Protein AF-0000000071328515 (afdb_homodimer)

Solvent-accessible surface area (backbone atoms only — not comparable to full-atom values): 13099 Å² total; per-residue (Å²): 71,18,30,30,25,28,24,70,54,62,79,87,60,79,75,57,59,88,86,38,45,76,55,92,74,31,27,31,38,76,44,83,62,71,34,55,67,58,57,36,36,51,52,21,39,76,70,69,20,19,23,25,73,62,75,43,71,67,54,45,53,52,52,55,72,74,48,63,65,75,43,40,29,30,35,19,38,33,18,46,80,32,82,90,48,70,42,27,42,49,33,53,76,75,79,39,76,75,73,49,88,82,54,86,45,37,54,34,76,57,96,42,28,32,26,38,33,42,76,41,117,70,19,31,31,25,28,24,72,54,70,80,83,72,76,75,57,59,88,86,38,44,77,55,90,73,31,26,32,39,79,43,82,63,72,32,55,68,56,57,36,34,52,53,20,38,75,70,68,20,19,22,26,72,60,74,44,71,67,52,44,51,52,53,55,71,74,50,63,64,83,46,41,28,30,35,19,38,33,19,47,80,31,82,92,50,70,40,27,42,48,33,53,76,74,80,38,75,75,73,50,89,84,53,86,45,38,56,33,74,58,96,42,28,33,25,38,32,44,75,46,117

Sequence (242 aa):
SLKLAINKPNLNVGACRFGWSRYGHECFKVFTNPLSWGDAEVTCLNNGGNLASVHSKQQYDFLKSLISSSQSYWIGGYDAVSEGKWFWSDGSQMNYRLWNPGEPNNLESSEHCIQMNFGGKSLKLAINKPNLNVGACRFGWSRYGHECFKVFTNPLSWGDAEVTCLNNGGNLASVHSKQQYDFLKSLISSSQSYWIGGYDAVSEGKWFWSDGSQMNYRLWNPGEPNNLESSEHCIQMNFGGK

pLDDT: mean 82.7, std 14.72, range [41.28, 96.38]

Radius of gyration: 18.08 Å; Cα contacts (8 Å, |Δi|>4): 507; chains: 2; bounding box: 38×48×51 Å

Foldseek 3Di:
DWFKWKAQDDVVDDDDDPQWDDDPRITMHTGDDDDDQVVRQVVNVVVRTGFADDADPVRVVVVVVRDDLQDKYFGQWFCQVPPPDIDGNRGDDDPDDLPPPPDVQCWDCDPGTTMGSPPSD/DKFKWKAQDDVPDDDDDPQWDDDPRITMHTGDDDDDQVVRQVVNVVVRTGFADDADPVRVVVVVVRDDLQDKYFGQWFCQVPPPDIDGNRGDDDPDPLPPPPDVQCWDCDPGTTMGSPPSD

Secondary structure (DSSP, 8-state):
-EEEEEE---TT--S--TT-EEETTEEEEEE-S---HHHHHHHHHHTT-EEPP--SHHHHHHHHHHS-TTS-EEEEEE-SSSTT--EETTS----S-TT-TTS---EEEETTEEEETTT--/-EEEEEE---TT-----TT-EEETTEEEEEE-S---HHHHHHHHHHTT-EEPP--SHHHHHHHHHHS-TTS-EEEEEE-SSSTT--EETTS----S-TT-TTS---EEEETTEEEETTT--

InterPro domains:
  IPR001304 C-type lectin-like [PF00059] (34-116)
  IPR001304 C-type lectin-like [PS50041] (23-121)
  IPR001304 C-type lectin-like [SM00034] (16-121)
  IPR002353 Type-2 ice-structuring protein [PR00356] (15-27)
  IPR002353 Type-2 ice-structuring protein [PR00356] (27-44)
  IPR002353 Type-2 ice-structuring protein [PR00356] (45-62)
  IPR002353 Type-2 ice-structuring protein [PR00356] (74-90)
  IPR002353 Type-2 ice-structuring protein [PR00356] (109-120)
  IPR016186 C-type lectin-like/link domain superfamily [G3DSA:3.10.100.10] (4-121)
  IPR016187 C-type lectin fold [SSF56436] (14-120)
  IPR050111 C-type lectin and snaclec domain-containing protein [PTHR22803] (16-116)

Nearest PDB structures (foldseek):
  2ox8-assembly4_D  TM=8.142E-01  e=5.206E-05  Homo sapiens
  2ox9-assembly2_B  TM=8.181E-01  e=9.042E-05  Mus musculus
  5kti-assembly1_A  TM=8.359E-01  e=1.888E-04  Bos taurus
  2ox9-assembly4_D  TM=8.100E-01  e=1.477E-04  Mus musculus
  4zrw-assembly1_A  TM=8.310E-01  e=2.134E-04  Bos taurus

Organism: Cyprinus carpio (NCBI:txid7962)

Structure (mmCIF, N/CA/C/O backbone):
data_AF-0000000071328515-model_v1
#
loop_
_entity.id
_entity.type
_entity.pdbx_description
1 polymer 'C-type lectin domain-containing protein'
#
loop_
_atom_site.group_PDB
_atom_site.id
_atom_site.type_symbol
_atom_site.label_atom_id
_atom_site.label_alt_id
_atom_site.label_comp_id
_atom_site.label_asym_id
_atom_site.label_entity_id
_atom_site.label_seq_id
_atom_site.pdbx_PDB_ins_code
_atom_site.Cartn_x
_atom_site.Cartn_y
_atom_site.Cartn_z
_atom_site.occupancy
_atom_site.B_iso_or_equiv
_atom_site.auth_seq_id
_atom_site.auth_comp_id
_atom_site.auth_asym_id
_atom_site.auth_atom_id
_atom_site.pdbx_PDB_model_num
ATOM 1 N N . SER A 1 1 ? -11.141 16.109 2.496 1 72.5 1 SER A N 1
ATOM 2 C CA . SER A 1 1 ? -10.031 16.25 3.434 1 72.5 1 SER A CA 1
ATOM 3 C C . SER A 1 1 ? -8.719 16.484 2.697 1 72.5 1 SER A C 1
ATOM 5 O O . SER A 1 1 ? -8.578 16.109 1.532 1 72.5 1 SER A O 1
ATOM 7 N N . LEU A 1 2 ? -7.805 17.141 3.404 1 80.88 2 LEU A N 1
ATOM 8 C CA . LEU A 1 2 ? -6.438 17.344 2.941 1 80.88 2 LEU A CA 1
ATOM 9 C C . LEU A 1 2 ? -5.641 16.047 3.053 1 80.88 2 LEU A C 1
ATOM 11 O O . LEU A 1 2 ? -6.156 15.031 3.535 1 80.88 2 LEU A O 1
ATOM 15 N N . LYS A 1 3 ? -4.41 16.094 2.436 1 86.06 3 LYS A N 1
ATOM 16 C CA . LYS A 1 3 ? -3.654 14.852 2.451 1 86.06 3 LYS A CA 1
ATOM 17 C C . LYS A 1 3 ? -2.209 15.086 2.883 1 86.06 3 LYS A C 1
ATOM 19 O O . LYS A 1 3 ? -1.644 16.156 2.613 1 86.06 3 LYS A O 1
ATOM 24 N N . LEU A 1 4 ? -1.763 14.242 3.645 1 83.81 4 LEU A N 1
ATOM 25 C CA . LEU A 1 4 ? -0.359 14.18 4.035 1 83.81 4 LEU A CA 1
ATOM 26 C C . LEU A 1 4 ? 0.344 13.016 3.35 1 83.81 4 LEU A C 1
ATOM 28 O O . LEU A 1 4 ? -0.082 11.867 3.48 1 83.81 4 LEU A O 1
ATOM 32 N N . ALA A 1 5 ? 1.346 13.305 2.596 1 87.94 5 ALA A N 1
ATOM 33 C CA . ALA A 1 5 ? 2.053 12.297 1.803 1 87.94 5 ALA A CA 1
ATOM 34 C C . ALA A 1 5 ? 3.389 11.938 2.445 1 87.94 5 ALA A C 1
ATOM 36 O O . ALA A 1 5 ? 3.979 12.742 3.166 1 87.94 5 ALA A O 1
ATOM 37 N N . ILE A 1 6 ? 3.762 10.742 2.248 1 84.88 6 ILE A N 1
ATOM 38 C CA . ILE A 1 6 ? 5.086 10.266 2.623 1 84.88 6 ILE A CA 1
ATOM 39 C C . ILE A 1 6 ? 5.82 9.75 1.387 1 84.88 6 ILE A C 1
ATOM 41 O O . ILE A 1 6 ? 5.199 9.188 0.481 1 84.88 6 ILE A O 1
ATOM 45 N N . ASN A 1 7 ? 6.906 10.102 1.2 1 81.38 7 ASN A N 1
ATOM 46 C CA . ASN A 1 7 ? 7.805 9.531 0.201 1 81.38 7 ASN A CA 1
ATOM 47 C C . ASN A 1 7 ? 9.086 9.008 0.835 1 81.38 7 ASN A C 1
ATOM 49 O O . ASN A 1 7 ? 9.664 9.664 1.71 1 81.38 7 ASN A O 1
ATOM 53 N N . LYS A 1 8 ? 9.336 7.617 0.596 1 64.31 8 LYS A N 1
ATOM 54 C CA . LYS A 1 8 ? 10.609 7.078 1.071 1 64.31 8 LYS A CA 1
ATOM 55 C C . LYS A 1 8 ? 11.688 7.199 0.001 1 64.31 8 LYS A C 1
ATOM 57 O O . LYS A 1 8 ? 11.742 6.391 -0.928 1 64.31 8 LYS A O 1
ATOM 62 N N . PRO A 1 9 ? 12.266 8.328 0.119 1 58.44 9 PRO A N 1
ATOM 63 C CA . PRO A 1 9 ? 13.328 8.43 -0.886 1 58.44 9 PRO A CA 1
ATOM 64 C C . PRO A 1 9 ? 14.305 7.254 -0.833 1 58.44 9 PRO A C 1
ATOM 66 O O . PRO A 1 9 ? 14.484 6.641 0.224 1 58.44 9 PRO A O 1
ATOM 69 N N . ASN A 1 10 ? 14.695 6.578 -1.947 1 53.53 10 ASN A N 1
ATOM 70 C CA . ASN A 1 10 ? 15.75 5.574 -1.973 1 53.53 10 ASN A CA 1
ATOM 71 C C . ASN A 1 10 ? 16.922 5.98 -1.086 1 53.53 10 ASN A C 1
ATOM 73 O O . ASN A 1 10 ? 17.312 7.148 -1.062 1 53.53 10 ASN A O 1
ATOM 77 N N . LEU A 1 11 ? 17.047 5.156 0.112 1 51.5 11 LEU A N 1
ATOM 78 C CA . LEU A 1 11 ? 18.109 5.355 1.088 1 51.5 11 LEU A CA 1
ATOM 79 C C . LEU A 1 11 ? 19.328 6.031 0.442 1 51.5 11 LEU A C 1
ATOM 81 O O . LEU A 1 11 ? 20.156 6.605 1.138 1 51.5 11 LEU A O 1
ATOM 85 N N . ASN A 1 12 ? 19.703 5.355 -0.616 1 48.31 12 ASN A N 1
ATOM 86 C CA . ASN A 1 12 ? 20.969 5.945 -1.007 1 48.31 12 ASN A CA 1
ATOM 87 C C . ASN A 1 12 ? 20.922 7.469 -0.986 1 48.31 12 ASN A C 1
ATOM 89 O O . ASN A 1 12 ? 21.938 8.133 -1.137 1 48.31 12 ASN A O 1
ATOM 93 N N . VAL A 1 13 ? 19.797 8.047 -1.396 1 53.5 13 VAL A N 1
ATOM 94 C CA . VAL A 1 13 ? 20.047 9.414 -1.851 1 53.5 13 VAL A CA 1
ATOM 95 C C . VAL A 1 13 ? 19.656 10.398 -0.756 1 53.5 13 VAL A C 1
ATOM 97 O O . VAL A 1 13 ? 18.891 10.055 0.153 1 53.5 13 VAL A O 1
ATOM 100 N N . GLY A 1 14 ? 19.656 11.781 -1.129 1 61.78 14 GLY A N 1
ATOM 101 C CA . GLY A 1 14 ? 19.797 13.211 -0.92 1 61.78 14 GLY A CA 1
ATOM 102 C C . GLY A 1 14 ? 18.609 13.836 -0.218 1 61.78 14 GLY A C 1
ATOM 103 O O . GLY A 1 14 ? 17.703 13.125 0.243 1 61.78 14 GLY A O 1
ATOM 104 N N . ALA A 1 15 ? 18.625 15 -0.233 1 79.38 15 ALA A N 1
ATOM 105 C CA . ALA A 1 15 ? 17.734 16.062 0.257 1 79.38 15 ALA A CA 1
ATOM 106 C C . ALA A 1 15 ? 16.312 15.852 -0.246 1 79.38 15 ALA A C 1
ATOM 108 O O . ALA A 1 15 ? 16.094 15.281 -1.322 1 79.38 15 ALA A O 1
ATOM 109 N N . CYS A 1 16 ? 15.477 15.859 0.738 1 89.38 16 CYS A N 1
ATOM 110 C CA . CYS A 1 16 ? 14.086 15.875 0.295 1 89.38 16 CYS A CA 1
ATOM 111 C C . CYS A 1 16 ? 13.883 16.859 -0.847 1 89.38 16 CYS A C 1
ATOM 113 O O . CYS A 1 16 ? 14.594 17.859 -0.936 1 89.38 16 CYS A O 1
ATOM 115 N N . ARG A 1 17 ? 12.984 16.406 -1.787 1 87.56 17 ARG A N 1
ATOM 116 C CA . ARG A 1 17 ? 12.562 17.359 -2.812 1 87.56 17 ARG A CA 1
ATOM 117 C C . ARG A 1 17 ? 12.125 18.672 -2.193 1 87.56 17 ARG A C 1
ATOM 119 O O . ARG A 1 17 ? 11.656 18.703 -1.054 1 87.56 17 ARG A O 1
ATOM 126 N N . PHE A 1 18 ? 12.367 19.719 -2.902 1 88.56 18 PHE A N 1
ATOM 127 C CA . PHE A 1 18 ? 11.922 21.016 -2.428 1 88.56 18 PHE A CA 1
ATOM 128 C C . PHE A 1 18 ? 10.469 20.969 -1.968 1 88.56 18 PHE A C 1
ATOM 130 O O . PHE A 1 18 ? 9.625 20.359 -2.629 1 88.56 18 PHE A O 1
ATOM 137 N N . GLY A 1 19 ? 10.227 21.562 -0.862 1 91.19 19 GLY A N 1
ATOM 138 C CA . GLY A 1 19 ? 8.867 21.625 -0.356 1 91.19 19 GLY A CA 1
ATOM 139 C C . GLY A 1 19 ? 8.508 20.453 0.538 1 91.19 19 GLY A C 1
ATOM 140 O O . GLY A 1 19 ? 7.434 20.422 1.145 1 91.19 19 GLY A O 1
ATOM 141 N N . TRP A 1 20 ? 9.391 19.484 0.602 1 93 20 TRP A N 1
ATOM 142 C CA . TRP A 1 20 ? 9.172 18.328 1.468 1 93 20 TRP A CA 1
ATOM 143 C C . TRP A 1 20 ? 9.984 18.453 2.752 1 93 20 TRP A C 1
ATOM 145 O O . TRP A 1 20 ? 11.062 19.062 2.76 1 93 20 TRP A O 1
ATOM 155 N N . SER A 1 21 ? 9.445 17.906 3.811 1 93 21 SER A N 1
ATOM 156 C CA . SER A 1 21 ? 10.109 17.922 5.113 1 93 21 SER A CA 1
ATOM 157 C C . SER A 1 21 ? 10.633 16.531 5.48 1 93 21 SER A C 1
ATOM 159 O O . SER A 1 21 ? 9.945 15.531 5.27 1 93 21 SER A O 1
ATOM 161 N N . ARG A 1 22 ? 11.742 16.531 6.094 1 91.62 22 ARG A N 1
ATOM 162 C CA . ARG A 1 22 ? 12.406 15.266 6.387 1 91.62 22 ARG A CA 1
ATOM 163 C C . ARG A 1 22 ? 12.117 14.812 7.812 1 91.62 22 ARG A C 1
ATOM 165 O O . ARG A 1 22 ? 12.156 15.625 8.742 1 91.62 22 ARG A O 1
ATOM 172 N N . TYR A 1 23 ? 11.82 13.516 7.902 1 90.94 23 TYR A N 1
ATOM 173 C CA . TYR A 1 23 ? 11.828 12.82 9.18 1 90.94 23 TYR A CA 1
ATOM 174 C C . TYR A 1 23 ? 12.516 11.461 9.055 1 90.94 23 TYR A C 1
ATOM 176 O O . TYR A 1 23 ? 11.984 10.539 8.438 1 90.94 23 TYR A O 1
ATOM 184 N N . GLY A 1 24 ? 13.664 11.383 9.672 1 88.56 24 GLY A N 1
ATOM 185 C CA . GLY A 1 24 ? 14.438 10.172 9.453 1 88.56 24 GLY A CA 1
ATOM 186 C C . GLY A 1 24 ? 14.812 9.953 8 1 88.56 24 GLY A C 1
ATOM 187 O O . GLY A 1 24 ? 15.398 10.828 7.367 1 88.56 24 GLY A O 1
ATOM 188 N N . HIS A 1 25 ? 14.359 8.805 7.445 1 86.88 25 HIS A N 1
ATOM 189 C CA . HIS A 1 25 ? 14.68 8.477 6.059 1 86.88 25 HIS A CA 1
ATOM 190 C C . HIS A 1 25 ? 13.477 8.695 5.145 1 86.88 25 HIS A C 1
ATOM 192 O O . HIS A 1 25 ? 13.469 8.234 4.004 1 86.88 25 HIS A O 1
ATOM 198 N N . GLU A 1 26 ? 12.586 9.477 5.719 1 90.75 26 GLU A N 1
ATOM 199 C CA . GLU A 1 26 ? 11.367 9.703 4.949 1 90.75 26 GLU A CA 1
ATOM 200 C C . GLU A 1 26 ? 11.109 11.195 4.746 1 90.75 26 GLU A C 1
ATOM 202 O O . GLU A 1 26 ? 11.531 12.016 5.559 1 90.75 26 GLU A O 1
ATOM 207 N N . CYS A 1 27 ? 10.539 11.531 3.625 1 93.31 27 CYS A N 1
ATOM 208 C CA . CYS A 1 27 ? 10.141 12.906 3.314 1 93.31 27 CYS A CA 1
ATOM 209 C C . CYS A 1 27 ? 8.625 13.039 3.279 1 93.31 27 CYS A C 1
ATOM 211 O O . CYS A 1 27 ? 7.93 12.148 2.783 1 93.31 27 CYS A O 1
ATOM 213 N N . PHE A 1 28 ? 8.156 14.172 3.816 1 94.62 28 PHE A N 1
ATOM 214 C CA . PHE A 1 28 ? 6.719 14.383 3.938 1 94.62 28 PHE A CA 1
ATOM 215 C C . PHE A 1 28 ? 6.301 15.688 3.275 1 94.62 28 PHE A C 1
ATOM 217 O O . PHE A 1 28 ? 7.059 16.656 3.275 1 94.62 28 PHE A O 1
ATOM 224 N N . LYS A 1 29 ? 5.145 15.703 2.73 1 95.19 29 LYS A N 1
ATOM 225 C CA . LYS A 1 29 ? 4.559 16.922 2.164 1 95.19 29 LYS A CA 1
ATOM 226 C C . LYS A 1 29 ? 3.057 16.984 2.432 1 95.19 29 LYS A C 1
ATOM 228 O O . LYS A 1 29 ? 2.361 15.961 2.342 1 95.19 29 LYS A O 1
ATOM 233 N N . VAL A 1 30 ? 2.617 18.172 2.752 1 94.88 30 VAL A N 1
ATOM 234 C CA . VAL A 1 30 ? 1.199 18.422 3.002 1 94.88 30 VAL A CA 1
ATOM 235 C C . VAL A 1 30 ? 0.551 19.016 1.76 1 94.88 30 VAL A C 1
ATOM 237 O O . VAL A 1 30 ? 1.08 19.969 1.177 1 94.88 30 VAL A O 1
ATOM 240 N N . PHE A 1 31 ? -0.53 18.406 1.357 1 94.25 31 PHE A N 1
ATOM 241 C CA . PHE A 1 31 ? -1.353 18.938 0.281 1 94.25 31 PHE A CA 1
ATOM 242 C C . PHE A 1 31 ? -2.703 19.406 0.812 1 94.25 31 PHE A C 1
ATOM 244 O O . PHE A 1 31 ? -3.371 18.672 1.55 1 94.25 31 PHE A O 1
ATOM 251 N N . THR A 1 32 ? -3.129 20.641 0.409 1 90.62 32 THR A N 1
ATOM 252 C CA . THR A 1 32 ? -4.266 21.281 1.077 1 90.62 32 THR A CA 1
ATOM 253 C C . THR A 1 32 ? -5.477 21.328 0.151 1 90.62 32 THR A C 1
ATOM 255 O O . THR A 1 32 ? -6.457 22.016 0.441 1 90.62 32 THR A O 1
ATOM 258 N N . ASN A 1 33 ? -5.445 20.641 -0.901 1 91.38 33 ASN A N 1
ATOM 259 C CA . ASN A 1 33 ? -6.641 20.5 -1.729 1 91.38 33 ASN A CA 1
ATOM 260 C C . ASN A 1 33 ? -7.543 19.375 -1.23 1 91.38 33 ASN A C 1
ATOM 262 O O . ASN A 1 33 ? -7.117 18.234 -1.146 1 91.38 33 ASN A O 1
ATOM 266 N N . PRO A 1 34 ? -8.75 19.812 -0.847 1 91.56 34 PRO A N 1
ATOM 267 C CA . PRO A 1 34 ? -9.656 18.766 -0.345 1 91.56 34 PRO A CA 1
ATOM 268 C C . PRO A 1 34 ? -9.961 17.703 -1.388 1 91.56 34 PRO A C 1
ATOM 270 O O . PRO A 1 34 ? -10.336 18.031 -2.518 1 91.56 34 PRO A O 1
ATOM 273 N N . LEU A 1 35 ? -9.742 16.438 -1.049 1 92.94 35 LEU A N 1
ATOM 274 C CA . LEU A 1 35 ? -9.992 15.289 -1.91 1 92.94 35 LEU A CA 1
ATOM 275 C C . LEU A 1 35 ? -10.531 14.117 -1.104 1 92.94 35 LEU A C 1
ATOM 277 O O . LEU A 1 35 ? -10.445 14.109 0.126 1 92.94 35 LEU A O 1
ATOM 281 N N . SER A 1 36 ? -11.219 13.242 -1.811 1 92 36 SER A N 1
ATOM 282 C CA . SER A 1 36 ? -11.5 11.953 -1.173 1 92 36 SER A CA 1
ATOM 283 C C . SER A 1 36 ? -10.211 11.203 -0.864 1 92 36 SER A C 1
ATOM 285 O O . SER A 1 36 ? -9.14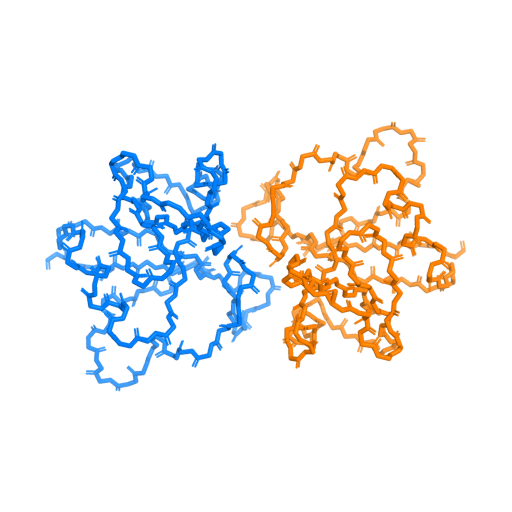1 11.555 -1.373 1 92 36 SER A O 1
ATOM 287 N N . TRP A 1 37 ? -10.234 10.227 -0.061 1 93.5 37 TRP A N 1
ATOM 288 C CA . TRP A 1 37 ? -9.055 9.438 0.274 1 93.5 37 TRP A CA 1
ATOM 289 C C . TRP A 1 37 ? -8.414 8.859 -0.983 1 93.5 37 TRP A C 1
ATOM 291 O O . TRP A 1 37 ? -7.191 8.945 -1.155 1 93.5 37 TRP A O 1
ATOM 301 N N . GLY A 1 38 ? -9.305 8.227 -1.83 1 93.69 38 GLY A N 1
ATOM 302 C CA . GLY A 1 38 ? -8.789 7.645 -3.061 1 93.69 38 GLY A CA 1
ATOM 303 C C . GLY A 1 38 ? -8.086 8.656 -3.943 1 93.69 38 GLY A C 1
ATOM 304 O O . GLY A 1 38 ? -6.988 8.398 -4.441 1 93.69 38 GLY A O 1
ATOM 305 N N . ASP A 1 39 ? -8.688 9.805 -4.125 1 94.19 39 ASP A N 1
ATOM 306 C CA . ASP A 1 39 ? -8.086 10.844 -4.949 1 94.19 39 ASP A CA 1
ATOM 307 C C . ASP A 1 39 ? -6.816 11.391 -4.297 1 94.19 39 ASP A C 1
ATOM 309 O O . ASP A 1 39 ? -5.871 11.773 -4.988 1 94.19 39 ASP A O 1
ATOM 313 N N . ALA A 1 40 ? -6.832 11.477 -2.99 1 94.81 40 ALA A N 1
ATOM 314 C CA . ALA A 1 40 ? -5.645 11.906 -2.26 1 94.81 40 ALA A CA 1
ATOM 315 C C . ALA A 1 40 ? -4.484 10.945 -2.477 1 94.81 40 ALA A C 1
ATOM 317 O O . ALA A 1 40 ? -3.355 11.367 -2.734 1 94.81 40 ALA A O 1
ATOM 318 N N . GL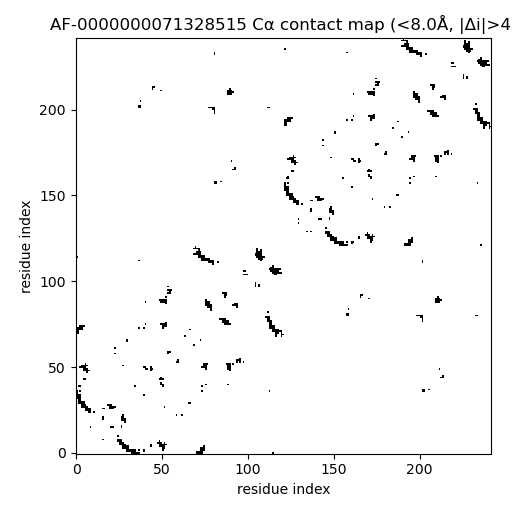U A 1 41 ? -4.766 9.648 -2.385 1 95.44 41 GLU A N 1
ATOM 319 C CA . GLU A 1 41 ? -3.732 8.648 -2.627 1 95.44 41 GLU A CA 1
ATOM 320 C C . GLU A 1 41 ? -3.18 8.758 -4.043 1 95.44 41 GLU A C 1
ATOM 322 O O . GLU A 1 41 ? -1.966 8.68 -4.25 1 95.44 41 GLU A O 1
ATOM 327 N N . VAL A 1 42 ? -4.051 8.945 -4.996 1 94.12 42 VAL A N 1
ATOM 328 C CA . VAL A 1 42 ? -3.611 9.094 -6.379 1 94.12 42 VAL A CA 1
ATOM 329 C C . VAL A 1 42 ? -2.693 10.305 -6.504 1 94.12 42 VAL A C 1
ATOM 331 O O . VAL A 1 42 ? -1.657 10.242 -7.172 1 94.12 42 VAL A O 1
ATOM 334 N N . THR A 1 43 ? -3.053 11.398 -5.879 1 93.25 43 THR A N 1
ATOM 335 C CA . THR A 1 43 ? -2.236 12.609 -5.902 1 93.25 43 THR A CA 1
ATOM 336 C C . THR A 1 43 ? -0.859 12.336 -5.301 1 93.25 43 THR A C 1
ATOM 338 O O . THR A 1 43 ? 0.157 12.773 -5.848 1 93.25 43 THR A O 1
ATOM 341 N N . CYS A 1 44 ? -0.828 11.633 -4.176 1 95.06 44 CYS A N 1
ATOM 342 C CA . CYS A 1 44 ? 0.441 11.32 -3.531 1 95.06 44 CYS A CA 1
ATOM 343 C C . CYS A 1 44 ? 1.3 10.43 -4.422 1 95.06 44 CYS A C 1
ATOM 345 O O . CYS A 1 44 ? 2.504 10.656 -4.559 1 95.06 44 CYS A O 1
ATOM 347 N N . LEU A 1 45 ? 0.706 9.422 -5.039 1 93.75 45 LEU A N 1
ATOM 348 C CA . LEU A 1 45 ? 1.413 8.523 -5.945 1 93.75 45 LEU A CA 1
ATOM 349 C C . LEU A 1 45 ? 2.02 9.305 -7.113 1 93.75 45 LEU A C 1
ATOM 351 O O . LEU A 1 45 ? 3.18 9.086 -7.469 1 93.75 45 LEU A O 1
ATOM 355 N N . ASN A 1 46 ? 1.245 10.195 -7.613 1 92.44 46 ASN A N 1
ATOM 356 C CA . ASN A 1 46 ? 1.698 11 -8.742 1 92.44 46 ASN A CA 1
ATOM 357 C C . ASN A 1 46 ? 2.873 11.891 -8.359 1 92.44 46 ASN A C 1
ATOM 359 O O . ASN A 1 46 ? 3.609 12.367 -9.227 1 92.44 46 ASN A O 1
ATOM 363 N N . ASN A 1 47 ? 3.008 12.109 -7.09 1 91.44 47 ASN A N 1
ATOM 364 C CA . ASN A 1 47 ? 4.117 12.922 -6.605 1 91.44 47 ASN A CA 1
ATOM 365 C C . ASN A 1 47 ? 5.242 12.062 -6.043 1 91.44 47 ASN A C 1
ATOM 367 O O . ASN A 1 47 ? 6.125 12.562 -5.344 1 91.44 47 ASN A O 1
ATOM 371 N N . GLY A 1 48 ? 5.176 10.742 -6.273 1 89.44 48 GLY A N 1
ATOM 372 C CA . GLY A 1 48 ? 6.258 9.836 -5.914 1 89.44 48 GLY A CA 1
ATOM 373 C C . GLY A 1 48 ? 6.148 9.312 -4.496 1 89.44 48 GLY A C 1
ATOM 374 O O . GLY A 1 48 ? 7.109 8.75 -3.963 1 89.44 48 GLY A O 1
ATOM 375 N N . GLY A 1 49 ? 5.016 9.5 -3.922 1 93.31 49 GLY A N 1
ATOM 376 C CA . GLY A 1 49 ? 4.809 9.047 -2.557 1 93.31 49 GLY A CA 1
ATOM 377 C C . GLY A 1 49 ? 3.48 8.344 -2.359 1 93.31 49 GLY A C 1
ATOM 378 O O . GLY A 1 49 ? 2.91 7.797 -3.307 1 93.31 49 GLY A O 1
ATOM 379 N N . ASN A 1 50 ? 3.088 8.227 -1.181 1 96.38 50 ASN A N 1
ATOM 380 C CA . ASN A 1 50 ? 1.812 7.707 -0.701 1 96.38 50 ASN A CA 1
ATOM 381 C C . ASN A 1 50 ? 1.237 8.57 0.416 1 96.38 50 ASN A C 1
ATOM 383 O O . ASN A 1 50 ? 1.918 9.461 0.933 1 96.38 50 ASN A O 1
ATOM 387 N N . LEU A 1 51 ? -0.07 8.359 0.617 1 95.88 51 LEU A N 1
ATOM 388 C CA . LEU A 1 51 ? -0.542 8.891 1.892 1 95.88 51 LEU A CA 1
ATOM 389 C C . LEU A 1 51 ? 0.304 8.367 3.047 1 95.88 51 LEU A C 1
ATOM 391 O O . LEU A 1 51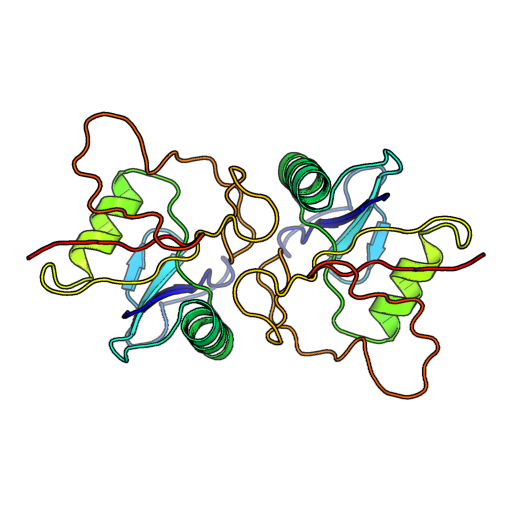 ? 0.692 7.195 3.055 1 95.88 51 LEU A O 1
ATOM 395 N N . ALA A 1 52 ? 0.526 9.211 4.004 1 94.88 52 ALA A N 1
ATOM 396 C CA . ALA A 1 52 ? 1.53 8.953 5.031 1 94.88 52 ALA A CA 1
ATOM 397 C C . ALA A 1 52 ? 1.11 7.797 5.934 1 94.88 52 ALA A C 1
ATOM 399 O O . ALA A 1 52 ? -0.06 7.684 6.305 1 94.88 52 ALA A O 1
ATOM 400 N N . SER A 1 53 ? 2.018 6.914 6.199 1 93.62 53 SER A N 1
ATOM 401 C CA . SER A 1 53 ? 1.894 5.93 7.266 1 93.62 53 SER A CA 1
ATOM 402 C C . SER A 1 53 ? 2.562 6.418 8.547 1 93.62 53 SER A C 1
ATOM 404 O O . SER A 1 53 ? 3.361 7.355 8.523 1 93.62 53 SER A O 1
ATOM 406 N N . VAL A 1 54 ? 2.17 5.867 9.68 1 90.88 54 VAL A N 1
ATOM 407 C CA . VAL A 1 54 ? 2.701 6.273 10.977 1 90.88 54 VAL A CA 1
ATOM 408 C C . VAL A 1 54 ? 3.197 5.047 11.734 1 90.88 54 VAL A C 1
ATOM 410 O O . VAL A 1 54 ? 2.461 4.07 11.906 1 90.88 54 VAL A O 1
ATOM 413 N N . HIS A 1 55 ? 4.457 5.129 12.242 1 90.81 55 HIS A N 1
ATOM 414 C CA . HIS A 1 55 ? 5.047 3.92 12.805 1 90.81 55 HIS A CA 1
ATOM 415 C C . HIS A 1 55 ? 5.566 4.168 14.219 1 90.81 55 HIS A C 1
ATOM 417 O O . HIS A 1 55 ? 6.133 3.268 14.844 1 90.81 55 HIS A O 1
ATOM 423 N N . SER A 1 56 ? 5.375 5.379 14.695 1 89.31 56 SER A N 1
ATOM 424 C CA . SER A 1 56 ? 5.738 5.699 16.078 1 89.31 56 SER A CA 1
ATOM 425 C C . SER A 1 56 ? 5.047 6.973 16.547 1 89.31 56 SER A C 1
ATOM 427 O O . SER A 1 56 ? 4.523 7.738 15.734 1 89.31 56 SER A O 1
ATOM 429 N N . LYS A 1 57 ? 5.043 7.176 17.906 1 88.38 57 LYS A N 1
ATOM 430 C CA . LYS A 1 57 ? 4.508 8.414 18.469 1 88.38 57 LYS A CA 1
ATOM 431 C C . LYS A 1 57 ? 5.309 9.625 17.984 1 88.38 57 LYS A C 1
ATOM 433 O O . LYS A 1 57 ? 4.742 10.688 17.75 1 88.38 57 LYS A O 1
ATOM 438 N N . GLN A 1 58 ? 6.625 9.398 17.875 1 91.69 58 GLN A N 1
ATOM 439 C CA . GLN A 1 58 ? 7.488 10.484 17.438 1 91.69 58 GLN A CA 1
ATOM 440 C C . GLN A 1 58 ? 7.152 10.906 16 1 91.69 58 GLN A C 1
ATOM 442 O O . GLN A 1 58 ? 7.086 12.102 15.703 1 91.69 58 GLN A O 1
ATOM 447 N N . GLN A 1 59 ? 6.98 9.922 15.172 1 90.5 59 GLN A N 1
ATOM 448 C CA . GLN A 1 59 ? 6.586 10.227 13.797 1 90.5 59 GLN A CA 1
ATOM 449 C C . GLN A 1 59 ? 5.223 10.906 13.758 1 90.5 59 GLN A C 1
ATOM 451 O O . GLN A 1 59 ? 5.023 11.852 12.992 1 90.5 59 GLN A O 1
ATOM 456 N N . TYR A 1 60 ? 4.305 10.445 14.57 1 89.56 60 TYR A N 1
ATOM 457 C CA . TYR A 1 60 ? 2.979 11.047 14.641 1 89.56 60 TYR A CA 1
ATOM 458 C C . TYR A 1 60 ? 3.064 12.516 15.047 1 89.56 60 TYR A C 1
ATOM 460 O O . TYR A 1 60 ? 2.408 13.367 14.453 1 89.56 60 TYR A O 1
ATOM 468 N N . ASP A 1 61 ? 3.844 12.781 16.062 1 89.75 61 ASP A N 1
ATOM 469 C CA . ASP A 1 61 ? 4.016 14.148 16.547 1 89.75 61 ASP A CA 1
ATOM 470 C C . ASP A 1 61 ? 4.633 15.039 15.461 1 89.75 61 ASP A C 1
ATOM 472 O O . ASP A 1 61 ? 4.277 16.219 15.336 1 89.75 61 ASP A O 1
ATOM 476 N N . PHE A 1 62 ? 5.551 14.484 14.781 1 92.81 62 PHE A N 1
ATOM 477 C CA . PHE A 1 62 ? 6.152 15.219 13.672 1 92.81 62 PHE A CA 1
ATOM 478 C C . PHE A 1 62 ? 5.098 15.602 12.641 1 92.81 62 PHE A C 1
ATOM 480 O O . PHE A 1 62 ? 5.035 16.75 12.203 1 92.81 62 PHE A O 1
ATOM 487 N N . LEU A 1 63 ? 4.242 14.648 12.258 1 92.44 63 LEU A N 1
ATOM 488 C CA . LEU A 1 63 ? 3.182 14.914 11.289 1 92.44 63 LEU A CA 1
ATOM 489 C C . LEU A 1 63 ? 2.23 15.984 11.805 1 92.44 63 LEU A C 1
ATOM 491 O O . LEU A 1 63 ? 1.806 16.859 11.047 1 92.44 63 LEU A O 1
ATOM 495 N N . LYS A 1 64 ? 1.881 15.922 13.031 1 89.81 64 LYS A N 1
ATOM 496 C CA . LYS A 1 64 ? 1.004 16.922 13.641 1 89.81 64 LYS A CA 1
ATOM 497 C C . LYS A 1 64 ? 1.594 18.328 13.516 1 89.81 64 LYS A C 1
ATOM 499 O O . LYS A 1 64 ? 0.858 19.297 13.359 1 89.81 64 LYS A O 1
ATOM 504 N N . SER A 1 65 ? 2.871 18.359 13.609 1 92.75 65 SER A N 1
ATOM 505 C CA . SER A 1 65 ? 3.531 19.656 13.547 1 92.75 65 SER A CA 1
ATOM 506 C C . SER A 1 65 ? 3.48 20.234 12.133 1 92.75 65 SER A C 1
ATOM 508 O O . SER A 1 65 ? 3.674 21.438 11.938 1 92.75 65 SER A O 1
ATOM 510 N N . LEU A 1 66 ? 3.299 19.391 11.117 1 92.69 66 LEU A N 1
ATOM 511 C CA . LEU A 1 66 ? 3.289 19.828 9.719 1 92.69 66 LEU A CA 1
ATOM 512 C C . LEU A 1 66 ? 1.908 20.328 9.32 1 92.69 66 LEU A C 1
ATOM 514 O O . LEU A 1 66 ? 1.765 21.016 8.305 1 92.69 66 LEU A O 1
ATOM 518 N N . ILE A 1 67 ? 0.876 20 10.125 1 90.5 67 ILE A N 1
ATOM 519 C CA . ILE A 1 67 ? -0.472 20.25 9.625 1 90.5 67 ILE A CA 1
ATOM 520 C C . ILE A 1 67 ? -1.191 21.234 10.547 1 90.5 67 ILE A C 1
ATOM 522 O O . ILE A 1 67 ? -0.815 21.391 11.711 1 90.5 67 ILE A O 1
ATOM 526 N N . SER A 1 68 ? -2.178 21.891 9.914 1 86.5 68 SER A N 1
ATOM 527 C CA . SER A 1 68 ? -3.014 22.797 10.695 1 86.5 68 SER A CA 1
ATOM 528 C C . SER A 1 68 ? -4.012 22.031 11.555 1 86.5 68 SER A C 1
ATOM 530 O O . SER A 1 68 ? -4.613 21.047 11.094 1 86.5 68 SER A O 1
ATOM 532 N N . SER A 1 69 ? -4.215 22.469 12.758 1 82.69 69 SER A N 1
ATOM 533 C CA . SER A 1 69 ? -5.129 21.797 13.68 1 82.69 69 SER A CA 1
ATOM 534 C C . SER A 1 69 ? -6.586 22.078 13.305 1 82.69 69 SER A C 1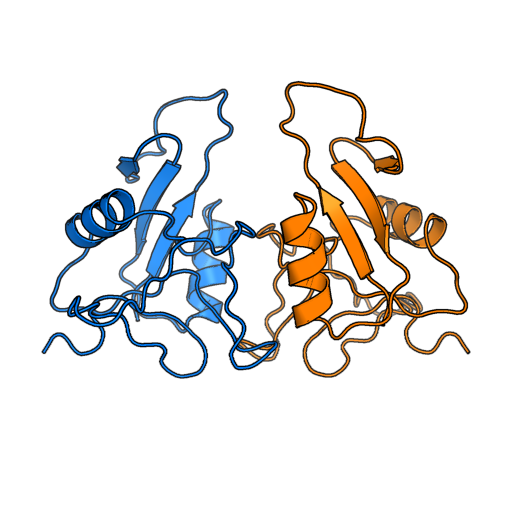
ATOM 536 O O . SER A 1 69 ? -7.492 21.391 13.789 1 82.69 69 SER A O 1
ATOM 538 N N . SER A 1 70 ? -6.801 22.984 12.461 1 83.69 70 SER A N 1
ATOM 539 C CA . SER A 1 70 ? -8.156 23.406 12.133 1 83.69 70 SER A CA 1
ATOM 540 C C . SER A 1 70 ? -8.711 22.609 10.945 1 83.69 70 SER A C 1
ATOM 542 O O . SER A 1 70 ? -9.875 22.781 10.57 1 83.69 70 SER A O 1
ATOM 544 N N . GLN A 1 71 ? -7.855 21.828 10.367 1 86.81 71 GLN A N 1
ATOM 545 C CA . GLN A 1 71 ? -8.266 21.062 9.195 1 86.81 71 GLN A CA 1
ATOM 546 C C . GLN A 1 71 ? -7.973 19.578 9.391 1 86.81 71 GLN A C 1
ATOM 548 O O . GLN A 1 71 ? -7.125 19.203 10.203 1 86.81 71 GLN A O 1
ATOM 553 N N . SER A 1 72 ? -8.742 18.797 8.727 1 88.5 72 SER A N 1
ATOM 554 C CA . SER A 1 72 ? -8.5 17.344 8.75 1 88.5 72 SER A CA 1
ATOM 555 C C . SER A 1 72 ? -7.648 16.906 7.559 1 88.5 72 SER A C 1
ATOM 557 O O . SER A 1 72 ? -7.773 17.469 6.465 1 88.5 72 SER A O 1
ATOM 559 N N . TYR A 1 73 ? -6.797 15.914 7.793 1 91.69 73 TYR A N 1
ATOM 560 C CA . TYR A 1 73 ? -5.863 15.438 6.781 1 91.69 73 TYR A CA 1
ATOM 561 C C . TYR A 1 73 ? -5.918 13.922 6.66 1 91.69 73 TYR A C 1
ATOM 563 O O . TYR A 1 73 ? -5.832 13.211 7.664 1 91.69 73 TYR A O 1
ATOM 571 N N . TRP A 1 74 ? -6.02 13.508 5.402 1 93 74 TRP A N 1
ATOM 572 C CA . TRP A 1 74 ? -5.926 12.07 5.148 1 93 74 TRP A CA 1
ATOM 573 C C . TRP A 1 74 ? -4.516 11.562 5.41 1 93 74 TRP A C 1
ATOM 575 O O . TRP A 1 74 ? -3.535 12.219 5.051 1 93 74 TRP A O 1
ATOM 585 N N . ILE A 1 75 ? -4.461 10.453 6.051 1 93.44 75 ILE A N 1
ATOM 586 C CA . ILE A 1 75 ? -3.256 9.633 6.023 1 93.44 75 ILE A CA 1
ATOM 587 C C . ILE A 1 75 ? -3.572 8.266 5.43 1 93.44 75 ILE A C 1
ATOM 589 O O . ILE A 1 75 ? -4.727 7.977 5.094 1 93.44 75 ILE A O 1
ATOM 593 N N . GLY A 1 76 ? -2.639 7.402 5.305 1 94.88 76 GLY A N 1
ATOM 594 C CA . GLY A 1 76 ? -2.691 6.273 4.387 1 94.88 76 GLY A CA 1
ATOM 595 C C . GLY A 1 76 ? -3.449 5.086 4.941 1 94.88 76 GLY A C 1
ATOM 596 O O . GLY A 1 76 ? -3.514 4.031 4.309 1 94.88 76 GLY A O 1
ATOM 597 N N . GLY A 1 77 ? -4.07 5.156 6.059 1 92.69 77 GLY A N 1
ATOM 598 C CA . GLY A 1 77 ? -4.75 4.027 6.672 1 92.69 77 GLY A CA 1
ATOM 599 C C . GLY A 1 77 ? -6.109 3.744 6.059 1 92.69 77 GLY A C 1
ATOM 600 O O . GLY A 1 77 ? -6.875 4.668 5.781 1 92.69 77 GLY A O 1
ATOM 601 N N . TYR A 1 78 ? -6.348 2.398 5.801 1 91.56 78 TYR A N 1
ATOM 602 C CA . TYR A 1 78 ? -7.652 1.984 5.285 1 91.56 78 TYR A CA 1
ATOM 603 C C . TYR A 1 78 ? -7.996 0.575 5.75 1 91.56 78 TYR A C 1
ATOM 605 O O . TYR A 1 78 ? -7.105 -0.237 6.012 1 91.56 78 TYR A O 1
ATOM 613 N N . ASP A 1 79 ? -9.234 0.279 5.914 1 91.12 79 ASP A N 1
ATOM 614 C CA . ASP A 1 79 ? -9.68 -1.071 6.238 1 91.12 79 ASP A CA 1
ATOM 615 C C . ASP A 1 79 ? -10.891 -1.468 5.395 1 91.12 79 ASP A C 1
ATOM 617 O O . ASP A 1 79 ? -11.695 -2.307 5.805 1 91.12 79 ASP A O 1
ATOM 621 N N . ALA A 1 80 ? -10.969 -0.825 4.184 1 85.94 80 ALA A N 1
ATOM 622 C CA . ALA A 1 80 ? -12.133 -1 3.326 1 85.94 80 ALA A CA 1
ATOM 623 C C . ALA A 1 80 ? -12.164 -2.4 2.719 1 85.94 80 ALA A C 1
ATOM 625 O O . ALA A 1 80 ? -13.234 -2.9 2.348 1 85.94 80 ALA A O 1
ATOM 626 N N . VAL A 1 81 ? -11.008 -3.061 2.523 1 86.25 81 VAL A N 1
ATOM 627 C CA . VAL A 1 81 ? -10.969 -4.383 1.905 1 86.25 81 VAL A CA 1
ATOM 628 C C . VAL A 1 81 ? -11.477 -5.43 2.891 1 86.25 81 VAL A C 1
ATOM 630 O O . VAL A 1 81 ? -12.188 -6.359 2.502 1 86.25 81 VAL A O 1
ATOM 633 N N . SER A 1 82 ? -11.109 -5.285 4.055 1 84.06 82 SER A N 1
ATOM 634 C CA . SER A 1 82 ? -11.531 -6.145 5.16 1 84.06 82 SER A CA 1
ATOM 635 C C . SER A 1 82 ? -11.75 -5.336 6.434 1 84.06 82 SER A C 1
ATOM 637 O O . SER A 1 82 ? -10.781 -4.973 7.113 1 84.06 82 SER A O 1
ATOM 639 N N . GLU A 1 83 ? -13.07 -5.219 6.762 1 83.25 83 GLU A N 1
ATOM 640 C CA . GLU A 1 83 ? -13.398 -4.379 7.91 1 83.25 83 GLU A CA 1
ATOM 641 C C . GLU A 1 83 ? -12.719 -4.891 9.18 1 83.25 83 GLU A C 1
ATOM 643 O O . GLU A 1 83 ? -12.82 -6.078 9.5 1 83.25 83 GLU A O 1
ATOM 648 N N . GLY A 1 84 ? -12.031 -3.982 9.898 1 82.81 84 GLY A N 1
ATOM 649 C CA . GLY A 1 84 ? -11.359 -4.336 11.141 1 82.81 84 GLY A CA 1
ATOM 650 C C . GLY A 1 84 ? -9.891 -4.645 10.953 1 82.81 84 GLY A C 1
ATOM 651 O O . GLY A 1 84 ? -9.133 -4.699 11.93 1 82.81 84 GLY A O 1
ATOM 652 N N . LYS A 1 85 ? -9.516 -4.848 9.742 1 88.69 85 LYS A N 1
ATOM 653 C CA . LYS A 1 85 ? -8.102 -5.043 9.422 1 88.69 85 LYS A CA 1
ATOM 654 C C . LYS A 1 85 ? -7.539 -3.838 8.68 1 88.69 85 LYS A C 1
ATOM 656 O O . LYS A 1 85 ? -7.906 -3.576 7.531 1 88.69 85 LYS A O 1
ATOM 661 N N . TRP A 1 86 ? -6.613 -3.172 9.352 1 90.88 86 TRP A N 1
ATOM 662 C CA . TRP A 1 86 ? -6.121 -1.909 8.812 1 90.88 86 TRP A CA 1
ATOM 663 C C . TRP A 1 86 ? -4.816 -2.115 8.047 1 90.88 86 TRP A C 1
ATOM 665 O O . TRP A 1 86 ? -3.955 -2.889 8.477 1 90.88 86 TRP A O 1
ATOM 675 N N . PHE A 1 87 ? -4.676 -1.394 6.945 1 93.44 87 PHE A N 1
ATOM 676 C CA . PHE A 1 87 ? -3.463 -1.396 6.133 1 93.44 87 PHE A CA 1
ATOM 677 C C . PHE A 1 87 ? -2.99 0.027 5.859 1 93.44 87 PHE A C 1
ATOM 679 O O . PHE A 1 87 ? -3.793 0.962 5.855 1 93.44 87 PHE A O 1
ATOM 686 N N . TRP A 1 88 ? -1.67 0.142 5.676 1 94.62 88 TRP A N 1
ATOM 687 C CA . TRP A 1 88 ? -1.106 1.378 5.145 1 94.62 88 TRP A CA 1
ATOM 688 C C . TRP A 1 88 ? -1.041 1.333 3.621 1 94.62 88 TRP A C 1
ATOM 690 O O . TRP A 1 88 ? -0.645 0.32 3.039 1 94.62 88 TRP A O 1
ATOM 700 N N . SER A 1 89 ? -1.341 2.434 3.023 1 94.94 89 SER A N 1
ATOM 701 C CA . SER A 1 89 ? -1.372 2.469 1.564 1 94.94 89 SER A CA 1
ATOM 702 C C . SER A 1 89 ? 0.035 2.408 0.979 1 94.94 89 SER A C 1
ATOM 704 O O . SER A 1 89 ? 0.208 2.123 -0.208 1 94.94 89 SER A O 1
ATOM 706 N N . ASP A 1 90 ? 1.052 2.693 1.803 1 93.62 90 ASP A N 1
ATOM 707 C CA . ASP A 1 90 ? 2.422 2.66 1.3 1 93.62 90 ASP A CA 1
ATOM 708 C C . ASP A 1 90 ? 3.008 1.253 1.398 1 93.62 90 ASP A C 1
ATOM 710 O O . ASP A 1 90 ? 4.172 1.035 1.056 1 93.62 90 ASP A O 1
ATOM 714 N N . GLY A 1 91 ? 2.195 0.306 1.894 1 94.38 91 GLY A N 1
ATOM 715 C CA . GLY A 1 91 ? 2.607 -1.089 1.897 1 94.38 91 GLY A CA 1
ATOM 716 C C . GLY A 1 91 ? 3.355 -1.486 3.156 1 94.38 91 GLY A C 1
ATOM 717 O O . GLY A 1 91 ? 3.682 -2.66 3.346 1 94.38 91 GLY A O 1
ATOM 718 N N . SER A 1 92 ? 3.641 -0.529 4 1 92.81 92 SER A N 1
ATOM 719 C CA . SER A 1 92 ? 4.355 -0.866 5.23 1 92.81 92 SER A CA 1
ATOM 720 C C . SER A 1 92 ? 3.434 -1.557 6.23 1 92.81 92 SER A C 1
ATOM 722 O O . SER A 1 92 ? 2.209 -1.473 6.117 1 92.81 92 SER A O 1
ATOM 724 N N . GLN A 1 93 ? 4.047 -2.271 7.105 1 89.81 93 GLN A N 1
ATOM 725 C CA . GLN A 1 93 ? 3.289 -2.984 8.133 1 89.81 93 GLN A CA 1
ATOM 726 C C . GLN A 1 93 ? 2.721 -2.018 9.164 1 89.81 93 GLN A C 1
ATOM 728 O O . GLN A 1 93 ? 3.404 -1.081 9.586 1 89.81 93 GLN A O 1
ATOM 733 N N . MET A 1 94 ? 1.454 -2.301 9.508 1 87.5 94 MET A N 1
ATOM 734 C CA . MET A 1 94 ? 0.862 -1.502 10.578 1 87.5 94 MET A CA 1
ATOM 735 C C . MET A 1 94 ? 1.242 -2.059 11.945 1 87.5 94 MET A C 1
ATOM 737 O O . MET A 1 94 ? 0.632 -3.018 12.422 1 87.5 94 MET A O 1
ATOM 741 N N . ASN A 1 95 ? 2.279 -1.574 12.43 1 79.69 95 ASN A N 1
ATOM 742 C CA . ASN A 1 95 ? 2.801 -2.047 13.711 1 79.69 95 ASN A CA 1
ATOM 743 C C . ASN A 1 95 ? 2.58 -1.022 14.82 1 79.69 95 ASN A C 1
ATOM 745 O O . ASN A 1 95 ? 3.127 -1.159 15.914 1 79.69 95 ASN A O 1
ATOM 749 N N . TYR A 1 96 ? 2.115 0.071 14.547 1 73.88 96 TYR A N 1
ATOM 750 C CA . TYR A 1 96 ? 1.815 1.123 15.516 1 73.88 96 TYR A CA 1
ATOM 751 C C . TYR A 1 96 ? 0.32 1.412 15.562 1 73.88 96 TYR A C 1
ATOM 753 O O . TYR A 1 96 ? -0.309 1.631 14.523 1 73.88 96 TYR A O 1
ATOM 761 N N . ARG A 1 97 ? -0.289 1.067 16.766 1 67.19 97 ARG A N 1
ATOM 762 C CA . ARG A 1 97 ? -1.722 1.294 16.922 1 67.19 97 ARG A CA 1
ATOM 763 C C . ARG A 1 97 ? -2.016 2.768 17.188 1 67.19 97 ARG A C 1
ATOM 765 O O . ARG A 1 97 ? -1.572 3.326 18.188 1 67.19 97 ARG A O 1
ATOM 772 N N . LEU A 1 98 ? -2.518 3.367 16.156 1 66.5 98 LEU A N 1
ATOM 773 C CA . LEU A 1 98 ? -2.861 4.781 16.234 1 66.5 98 LEU A CA 1
ATOM 774 C C . LEU A 1 98 ? -4.023 5.008 17.188 1 66.5 98 LEU A C 1
ATOM 776 O O . LEU A 1 98 ? -4.223 6.121 17.688 1 66.5 98 LEU A O 1
ATOM 780 N N . TRP A 1 99 ? -4.867 3.898 17.453 1 62.56 99 TRP A N 1
ATOM 781 C CA . TRP A 1 99 ? -6.086 4.062 18.25 1 62.56 99 TRP A CA 1
ATOM 782 C C . TRP A 1 99 ? -5.812 3.832 19.734 1 62.56 99 TRP A C 1
ATOM 784 O O . TRP A 1 99 ? -6.746 3.648 20.516 1 62.56 99 TRP A O 1
ATOM 794 N N . ASN A 1 100 ? -4.664 3.691 20.156 1 53.69 100 ASN A N 1
ATOM 795 C CA . ASN A 1 100 ? -4.547 3.379 21.578 1 53.69 100 ASN A CA 1
ATOM 796 C C . ASN A 1 100 ? -5.488 4.238 22.422 1 53.69 100 ASN A C 1
ATOM 798 O O . ASN A 1 100 ? -5.586 5.445 22.203 1 53.69 100 ASN A O 1
ATOM 802 N N . PRO A 1 101 ? -6.23 3.471 23.344 1 44.97 101 PRO A N 1
ATOM 803 C CA . PRO A 1 101 ? -7.008 4.102 24.406 1 44.97 101 PRO A CA 1
ATOM 804 C C . PRO A 1 101 ? -6.195 5.125 25.203 1 44.97 101 PRO A C 1
ATOM 806 O O . PRO A 1 101 ? -5.008 4.91 25.469 1 44.97 101 PRO A O 1
ATOM 809 N N . GLY A 1 102 ? -6.773 6.445 25.203 1 45.38 102 GLY A N 1
ATOM 810 C CA . GLY A 1 102 ? -6.223 7.504 26.031 1 45.38 102 GLY A CA 1
ATOM 811 C C . GLY A 1 102 ? -5.684 8.672 25.234 1 45.38 102 GLY A C 1
ATOM 812 O O . GLY A 1 102 ? -5.32 9.703 25.797 1 45.38 102 GLY A O 1
ATOM 813 N N . GLU A 1 103 ? -5.004 8.352 24.203 1 48.47 103 GLU A N 1
ATOM 814 C CA . GLU A 1 103 ? -4.512 9.562 23.547 1 48.47 103 GLU A CA 1
ATOM 815 C C . GLU A 1 103 ? -5.562 10.148 22.609 1 48.47 103 GLU A C 1
ATOM 817 O O . GLU A 1 103 ? -6.27 9.406 21.922 1 48.47 103 GLU A O 1
ATOM 822 N N . PRO A 1 104 ? -6.176 11.336 22.969 1 47.34 104 PRO A N 1
ATOM 823 C CA . PRO A 1 104 ? -7.039 12.078 22.047 1 47.34 104 PRO A CA 1
ATOM 824 C C . PRO A 1 104 ? -6.629 11.906 20.578 1 47.34 104 PRO A C 1
ATOM 826 O O . PRO A 1 104 ? -5.586 12.422 20.172 1 47.34 104 PRO A O 1
ATOM 829 N N . ASN A 1 105 ? -6.359 10.68 20.141 1 53.81 105 ASN A N 1
ATOM 830 C CA . ASN A 1 105 ? -5.777 10.656 18.797 1 53.81 105 ASN A CA 1
ATOM 831 C C . ASN A 1 105 ? -6.773 11.141 17.75 1 53.81 105 ASN A C 1
ATOM 833 O O . ASN A 1 105 ? -7.926 10.703 17.734 1 53.81 105 ASN A O 1
ATOM 837 N N . ASN A 1 106 ? -6.961 12.5 17.781 1 62.88 106 ASN A N 1
ATOM 838 C CA . ASN A 1 106 ? -7.727 13.18 16.75 1 62.88 106 ASN A CA 1
ATOM 839 C C . ASN A 1 106 ? -7.688 12.406 15.43 1 62.88 106 ASN A C 1
ATOM 841 O O . ASN A 1 106 ? -7.43 12.984 14.375 1 62.88 106 ASN A O 1
ATOM 845 N N . LEU A 1 107 ? -7.574 11.078 15.711 1 68.06 107 LEU A N 1
ATOM 846 C CA . LEU A 1 107 ? -7.688 10.219 14.539 1 68.06 107 LEU A CA 1
ATOM 847 C C . LEU A 1 107 ? -9.094 9.641 14.414 1 68.06 107 LEU A C 1
ATOM 849 O O . LEU A 1 107 ? -9.727 9.328 15.43 1 68.06 107 LEU A O 1
ATOM 853 N N . GLU A 1 108 ? -9.789 9.898 13.398 1 65.44 108 GLU A N 1
ATOM 854 C CA . GLU A 1 108 ? -11.086 9.281 13.141 1 65.44 108 GLU A CA 1
ATOM 855 C C . GLU A 1 108 ? -11.008 8.305 11.969 1 65.44 108 GLU A C 1
ATOM 857 O O . GLU A 1 108 ? -10.312 8.562 10.984 1 65.44 108 GLU A O 1
ATOM 862 N N . SER A 1 109 ? -11.328 7 12.242 1 61.62 109 SER A N 1
ATOM 863 C CA . SER A 1 109 ? -11.578 6.082 11.133 1 61.62 109 SER A CA 1
ATOM 864 C C . SER A 1 109 ? -12.922 6.375 10.461 1 61.62 109 SER A C 1
ATOM 866 O O . SER A 1 109 ? -13.977 6.184 11.07 1 61.62 109 SER A O 1
ATOM 868 N N . SER A 1 110 ? -13.055 7.445 9.82 1 61.66 110 SER A N 1
ATOM 869 C CA . SER A 1 110 ? -14.312 7.66 9.102 1 61.66 110 SER A CA 1
ATOM 870 C C . SER A 1 110 ? -14.359 6.832 7.824 1 61.66 110 SER A C 1
ATOM 872 O O . SER A 1 110 ? -13.445 6.887 7.008 1 61.66 110 SER A O 1
ATOM 874 N N . GLU A 1 111 ? -15.406 5.945 7.531 1 69 111 GLU A N 1
ATOM 875 C CA . GLU A 1 111 ? -15.75 5.289 6.273 1 69 111 GLU A CA 1
ATOM 876 C C . GLU A 1 111 ? -14.633 4.359 5.812 1 69 111 GLU A C 1
ATOM 878 O O . GLU A 1 111 ? -14.359 4.246 4.617 1 69 111 GLU A O 1
ATOM 883 N N . HIS A 1 112 ? -13.781 3.812 6.75 1 85.38 112 HIS A N 1
ATOM 884 C CA . HIS A 1 112 ? -12.805 2.791 6.395 1 85.38 112 HIS A CA 1
ATOM 885 C C . HIS A 1 112 ? -11.469 3.416 6.008 1 85.38 112 HIS A C 1
ATOM 887 O O . HIS A 1 112 ? -10.711 2.836 5.23 1 85.38 112 HIS A O 1
ATOM 893 N N . CYS A 1 113 ? -11.32 4.746 6.434 1 90.62 113 CYS A N 1
ATOM 894 C CA . CYS A 1 113 ? -10.078 5.48 6.211 1 90.62 113 CYS A CA 1
ATOM 895 C C . CYS A 1 113 ? -9.672 6.254 7.457 1 90.62 113 CYS A C 1
ATOM 897 O O . CYS A 1 113 ? -10.484 6.445 8.367 1 90.62 113 CYS A O 1
ATOM 899 N N . ILE A 1 114 ? -8.367 6.676 7.469 1 88.12 114 ILE A N 1
ATOM 900 C CA . ILE A 1 114 ? -7.879 7.371 8.648 1 88.12 114 ILE A CA 1
ATOM 901 C C . ILE A 1 114 ? -7.613 8.836 8.312 1 88.12 114 ILE A C 1
ATOM 903 O O . ILE A 1 114 ? -7.059 9.148 7.262 1 88.12 114 ILE A O 1
ATOM 907 N N . GLN A 1 115 ? -8.164 9.672 9.227 1 89.5 115 GLN A N 1
ATOM 908 C CA . GLN A 1 115 ? -7.902 11.102 9.148 1 89.5 115 GLN A CA 1
ATOM 909 C C . GLN A 1 115 ? -7.289 11.625 10.438 1 89.5 115 GLN A C 1
ATOM 911 O O . GLN A 1 115 ? -7.648 11.18 11.531 1 89.5 115 GLN A O 1
ATOM 916 N N . MET A 1 116 ? -6.371 12.562 10.266 1 87.06 116 MET A N 1
ATOM 917 C CA . MET A 1 116 ? -5.855 13.289 11.414 1 87.06 116 MET A CA 1
ATOM 918 C C . MET A 1 116 ? -6.676 14.547 11.68 1 87.06 116 MET A C 1
ATOM 920 O O . MET A 1 116 ? -7.195 15.156 10.742 1 87.06 116 MET A O 1
ATOM 924 N N . ASN A 1 117 ? -6.754 14.938 12.977 1 79.56 117 ASN A N 1
ATOM 925 C CA . ASN A 1 117 ? -7.504 16.094 13.445 1 79.56 117 ASN A CA 1
ATOM 926 C C . ASN A 1 117 ? -8.984 15.984 13.094 1 79.56 117 ASN A C 1
ATOM 928 O O . ASN A 1 117 ? -9.625 16.984 12.742 1 79.56 117 ASN A O 1
ATOM 932 N N . PHE A 1 118 ? -9.344 14.656 13.125 1 64.19 118 PHE A N 1
ATOM 933 C CA . PHE A 1 118 ? -10.766 14.492 12.852 1 64.19 118 PHE A CA 1
ATOM 934 C C . PHE A 1 118 ? -11.609 15.164 13.93 1 64.19 118 PHE A C 1
ATOM 936 O O . PHE A 1 118 ? -11.398 14.938 15.125 1 64.19 118 PHE A O 1
ATOM 943 N N . GLY A 1 119 ? -12.414 16.062 13.531 1 58.5 119 GLY A N 1
ATOM 944 C CA . GLY A 1 119 ? -13.281 16.734 14.477 1 58.5 119 GLY A CA 1
ATOM 945 C C . GLY A 1 119 ? -12.672 18.016 15.031 1 58.5 119 GLY A C 1
ATOM 946 O O . GLY A 1 119 ? -13.227 18.625 15.953 1 58.5 119 GLY A O 1
ATOM 947 N N . GLY A 1 120 ? -11.391 18.219 14.93 1 46.97 120 GLY A N 1
ATOM 948 C CA . GLY A 1 120 ? -10.883 19.438 15.539 1 46.97 120 GLY A CA 1
ATOM 949 C C . GLY A 1 120 ? -11.664 20.672 15.148 1 46.97 120 GLY A C 1
ATOM 950 O O . GLY A 1 120 ? -11.375 21.312 14.133 1 46.97 120 GLY A O 1
ATOM 951 N N . LYS A 1 121 ? -12.945 20.734 15.508 1 42.59 121 LYS A N 1
ATOM 952 C CA . LYS A 1 121 ? -13.508 22.062 15.742 1 42.59 121 LYS A CA 1
ATOM 953 C C . LYS A 1 121 ? -13.039 22.625 17.078 1 42.59 121 LYS A C 1
ATOM 955 O O . LYS A 1 121 ? -12.766 21.875 18.016 1 42.59 121 LYS A O 1
ATOM 960 N N . SER B 1 1 ? -8.773 -17.938 -1.439 1 71.81 1 SER B N 1
ATOM 961 C CA . SER B 1 1 ? -7.797 -17.906 -2.521 1 71.81 1 SER B CA 1
ATOM 962 C C . SER B 1 1 ? -6.375 -17.922 -1.979 1 71.81 1 SER B C 1
ATOM 964 O O . SER B 1 1 ? -6.129 -17.5 -0.847 1 71.81 1 SER B O 1
ATOM 966 N N . LEU B 1 2 ? -5.453 -18.453 -2.82 1 79.81 2 LEU B N 1
ATOM 967 C CA . LEU B 1 2 ? -4.02 -18.438 -2.557 1 79.81 2 LEU B CA 1
ATOM 968 C C . LEU B 1 2 ? -3.457 -17.031 -2.762 1 79.81 2 LEU B C 1
ATOM 970 O O . LEU B 1 2 ? -4.184 -16.109 -3.164 1 79.81 2 LEU B O 1
ATOM 974 N N . LYS B 1 3 ? -2.195 -16.875 -2.277 1 86.19 3 LYS B N 1
ATOM 975 C CA . LYS B 1 3 ? -1.64 -15.523 -2.385 1 86.19 3 LYS B CA 1
ATOM 976 C C . LYS B 1 3 ? -0.237 -15.555 -2.984 1 86.19 3 LYS B C 1
ATOM 978 O O . LYS B 1 3 ? 0.505 -16.516 -2.793 1 86.19 3 LYS B O 1
ATOM 983 N N . LEU B 1 4 ? -0.014 -14.672 -3.789 1 82.88 4 LEU B N 1
ATOM 984 C CA . LEU B 1 4 ? 1.308 -14.406 -4.348 1 82.88 4 LEU B CA 1
ATOM 985 C C . LEU B 1 4 ? 1.908 -13.141 -3.758 1 82.88 4 LEU B C 1
ATOM 987 O O . LEU B 1 4 ? 1.303 -12.062 -3.834 1 82.88 4 LEU B O 1
ATOM 991 N N . ALA B 1 5 ? 3.033 -13.266 -3.127 1 87 5 ALA B N 1
ATOM 992 C CA . ALA B 1 5 ? 3.678 -12.156 -2.43 1 87 5 ALA B CA 1
ATOM 993 C C . ALA B 1 5 ? 4.848 -11.609 -3.236 1 87 5 ALA B C 1
ATOM 995 O O . ALA B 1 5 ? 5.465 -12.336 -4.02 1 87 5 ALA B O 1
ATOM 996 N N . ILE B 1 6 ? 5.047 -10.391 -3.104 1 83.88 6 ILE B N 1
ATOM 997 C CA . ILE B 1 6 ? 6.219 -9.719 -3.652 1 83.88 6 ILE B CA 1
ATOM 998 C C . ILE B 1 6 ? 7.016 -9.062 -2.523 1 83.88 6 ILE B C 1
ATOM 1000 O O . ILE B 1 6 ? 6.438 -8.578 -1.55 1 83.88 6 ILE B O 1
ATOM 1004 N N . ASN B 1 7 ? 8.133 -9.258 -2.473 1 81 7 ASN B N 1
ATO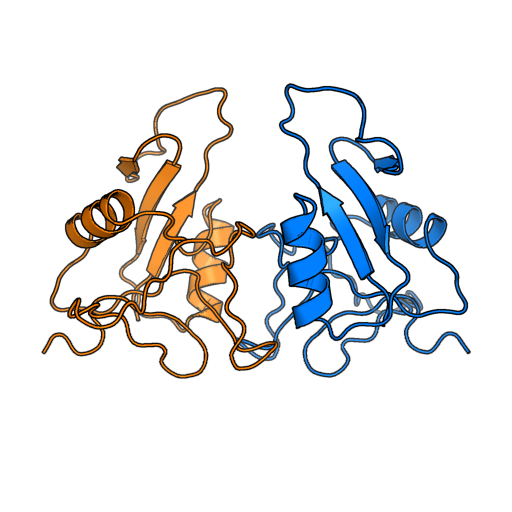M 1005 C CA . ASN B 1 7 ? 9.055 -8.539 -1.605 1 81 7 ASN B CA 1
ATOM 1006 C C . ASN B 1 7 ? 10.148 -7.832 -2.41 1 81 7 ASN B C 1
ATOM 1008 O O . ASN B 1 7 ? 10.703 -8.406 -3.346 1 81 7 ASN B O 1
ATOM 1012 N N . LYS B 1 8 ? 10.172 -6.418 -2.246 1 62.72 8 LYS B N 1
ATOM 1013 C CA . LYS B 1 8 ? 11.273 -5.703 -2.891 1 62.72 8 LYS B CA 1
ATOM 1014 C C . LYS B 1 8 ? 12.492 -5.641 -1.982 1 62.72 8 LYS B C 1
ATOM 1016 O O . LYS B 1 8 ? 12.539 -4.844 -1.042 1 62.72 8 LYS B O 1
ATOM 1021 N N . PRO B 1 9 ? 13.242 -6.648 -2.232 1 56.69 9 PRO B N 1
ATOM 1022 C CA . PRO B 1 9 ? 14.43 -6.57 -1.379 1 56.69 9 PRO B CA 1
ATOM 1023 C C . PRO B 1 9 ? 15.188 -5.25 -1.533 1 56.69 9 PRO B C 1
ATOM 1025 O O . PRO B 1 9 ? 15.133 -4.625 -2.598 1 56.69 9 PRO B O 1
ATOM 1028 N N . ASN B 1 10 ? 15.539 -4.488 -0.469 1 52 10 ASN B N 1
ATOM 1029 C CA . ASN B 1 10 ? 16.422 -3.332 -0.57 1 52 10 ASN B CA 1
ATOM 1030 C C . ASN B 1 10 ? 17.531 -3.559 -1.598 1 52 10 ASN B C 1
ATOM 1032 O O . ASN B 1 10 ? 18.047 -4.664 -1.715 1 52 10 ASN B O 1
ATOM 1036 N N . LEU B 1 11 ? 17.391 -2.744 -2.828 1 50 11 LEU B N 1
ATOM 1037 C CA . LEU B 1 11 ? 18.359 -2.775 -3.92 1 50 11 LEU B CA 1
ATOM 1038 C C . LEU B 1 11 ? 19.719 -3.281 -3.434 1 50 11 LEU B C 1
ATOM 1040 O O . LEU B 1 11 ? 20.578 -3.627 -4.242 1 50 11 LEU B O 1
ATOM 1044 N N . ASN B 1 12 ? 20.156 -2.574 -2.447 1 46.78 12 ASN B N 1
ATOM 1045 C CA . ASN B 1 12 ? 21.562 -2.941 -2.295 1 46.78 12 ASN B CA 1
ATOM 1046 C C . ASN B 1 12 ? 21.781 -4.438 -2.504 1 46.78 12 ASN B C 1
ATOM 1048 O O . ASN B 1 12 ? 22.891 -4.875 -2.764 1 46.78 12 ASN B O 1
ATOM 1052 N N . VAL B 1 13 ? 21.266 -5.387 -1.756 1 52 13 VAL B N 1
ATOM 1053 C CA . VAL B 1 13 ? 22.031 -6.609 -1.55 1 52 13 VAL B CA 1
ATOM 1054 C C . VAL B 1 13 ? 21.469 -7.73 -2.416 1 52 13 VAL B C 1
ATOM 1056 O O . VAL B 1 13 ? 22.188 -8.375 -3.174 1 52 13 VAL B O 1
ATOM 1059 N N . GLY B 1 14 ? 21.125 -8.977 -1.755 1 60.91 14 GLY B N 1
ATOM 1060 C CA . GLY B 1 14 ? 21.391 -10.398 -1.761 1 60.91 14 GLY B CA 1
ATOM 1061 C C . GLY B 1 14 ? 20.281 -11.219 -2.398 1 60.91 14 GLY B C 1
ATOM 1062 O O . GLY B 1 14 ? 19.312 -10.656 -2.92 1 60.91 14 GLY B O 1
ATOM 1063 N N . ALA B 1 15 ? 20.562 -12.32 -2.508 1 79.38 15 ALA B N 1
ATOM 1064 C CA . ALA B 1 15 ? 19.797 -13.5 -2.906 1 79.38 15 ALA B CA 1
ATOM 1065 C C . ALA B 1 15 ? 18.422 -13.516 -2.238 1 79.38 15 ALA B C 1
ATOM 1067 O O . ALA B 1 15 ? 18.266 -12.992 -1.136 1 79.38 15 ALA B O 1
ATOM 1068 N N . CYS B 1 16 ? 17.5 -13.648 -3.156 1 89.44 16 CYS B N 1
ATOM 1069 C CA . CYS B 1 16 ? 16.188 -13.875 -2.543 1 89.44 16 CYS B CA 1
ATOM 1070 C C . CYS B 1 16 ? 16.297 -14.875 -1.395 1 89.44 16 CYS B C 1
ATOM 1072 O O . CYS B 1 16 ? 17.156 -15.75 -1.405 1 89.44 16 CYS B O 1
ATOM 1074 N N . ARG B 1 17 ? 15.461 -14.555 -0.365 1 87.38 17 ARG B N 1
ATOM 1075 C CA . ARG B 1 17 ? 15.328 -15.547 0.698 1 87.38 17 ARG B CA 1
ATOM 1076 C C . ARG B 1 17 ? 15.023 -16.922 0.125 1 87.38 17 ARG B C 1
ATOM 1078 O O . ARG B 1 17 ? 14.422 -17.047 -0.944 1 87.38 17 ARG B O 1
ATOM 1085 N N . PHE B 1 18 ? 15.508 -17.906 0.789 1 88.44 18 PHE B N 1
ATOM 1086 C CA . PHE B 1 18 ? 15.211 -19.266 0.361 1 88.44 18 PHE B CA 1
ATOM 1087 C C . PHE B 1 18 ? 13.719 -19.438 0.092 1 88.44 18 PHE B C 1
ATOM 1089 O O . PHE B 1 18 ? 12.883 -18.969 0.864 1 88.44 18 PHE B O 1
ATOM 1096 N N . GLY B 1 19 ? 13.43 -20.062 -0.979 1 91.19 19 GLY B N 1
ATOM 1097 C CA . GLY B 1 19 ? 12.039 -20.328 -1.306 1 91.19 19 GLY B CA 1
ATOM 1098 C C . GLY B 1 19 ? 11.398 -19.234 -2.133 1 91.19 19 GLY B C 1
ATOM 1099 O O . GLY B 1 19 ? 10.266 -19.391 -2.596 1 91.19 19 GLY B O 1
ATOM 1100 N N . TRP B 1 20 ? 12.109 -18.156 -2.307 1 92.88 20 TRP B N 1
ATOM 1101 C CA . TRP B 1 20 ? 11.609 -17.047 -3.123 1 92.88 20 TRP B CA 1
ATOM 1102 C C . TRP B 1 20 ? 12.258 -17.062 -4.504 1 92.88 20 TRP B C 1
ATOM 1104 O O . TRP B 1 20 ? 13.398 -17.5 -4.66 1 92.88 20 TRP B O 1
ATOM 1114 N N . SER B 1 21 ? 11.508 -16.609 -5.473 1 93 21 SER B N 1
ATOM 1115 C CA . SER B 1 21 ? 11.977 -16.531 -6.852 1 93 21 SER B CA 1
ATOM 1116 C C . SER B 1 21 ? 12.234 -15.078 -7.27 1 93 21 SER B C 1
ATOM 1118 O O . SER B 1 21 ? 11.453 -14.188 -6.941 1 93 21 SER B O 1
ATOM 1120 N N . ARG B 1 22 ? 13.227 -14.93 -8.047 1 91.69 22 ARG B N 1
ATOM 1121 C CA . ARG B 1 22 ? 13.648 -13.578 -8.406 1 91.69 22 ARG B CA 1
ATOM 1122 C C . ARG B 1 22 ? 13.102 -13.188 -9.781 1 91.69 22 ARG B C 1
ATOM 1124 O O . ARG B 1 22 ? 13.141 -13.992 -10.711 1 91.69 22 ARG B O 1
ATOM 1131 N N . TYR B 1 23 ? 12.594 -11.953 -9.812 1 91 23 TYR B N 1
ATOM 1132 C CA . TYR B 1 23 ? 12.328 -11.273 -11.078 1 91 23 TYR B CA 1
ATOM 1133 C C . TYR B 1 23 ? 12.82 -9.828 -11.031 1 91 23 TYR B C 1
ATOM 1135 O O . TYR B 1 23 ? 12.242 -8.992 -10.336 1 91 23 TYR B O 1
ATOM 1143 N N . GLY B 1 24 ? 13.836 -9.578 -11.773 1 88.62 24 GLY B N 1
ATOM 1144 C CA . GLY B 1 24 ? 14.445 -8.258 -11.648 1 88.62 24 GLY B CA 1
ATOM 1145 C C . GLY B 1 24 ? 14.969 -7.973 -10.258 1 88.62 24 GLY B C 1
ATOM 1146 O O . GLY B 1 24 ? 15.766 -8.75 -9.719 1 88.62 24 GLY B O 1
ATOM 1147 N N . HIS B 1 25 ? 14.43 -6.902 -9.641 1 86.81 25 HIS B N 1
ATOM 1148 C CA . HIS B 1 25 ? 14.883 -6.523 -8.305 1 86.81 25 HIS B CA 1
ATOM 1149 C C . HIS B 1 25 ? 13.859 -6.918 -7.246 1 86.81 25 HIS B C 1
ATOM 1151 O O . HIS B 1 25 ? 13.938 -6.461 -6.102 1 86.81 25 HIS B O 1
ATOM 1157 N N . GLU B 1 26 ? 13.031 -7.809 -7.695 1 90.69 26 GLU B N 1
ATOM 1158 C CA . GLU B 1 26 ? 11.969 -8.211 -6.777 1 90.69 26 GLU B CA 1
ATOM 1159 C C . GLU B 1 26 ? 11.969 -9.719 -6.559 1 90.69 26 GLU B C 1
ATOM 1161 O O . GLU B 1 26 ? 12.391 -10.477 -7.434 1 90.69 26 GLU B O 1
ATOM 1166 N N . CYS B 1 27 ? 11.609 -10.141 -5.379 1 93.25 27 CYS B N 1
ATOM 1167 C CA . CYS B 1 27 ? 11.469 -11.547 -5.031 1 93.25 27 CYS B CA 1
ATOM 1168 C C . CYS B 1 27 ? 10.008 -11.914 -4.797 1 93.25 27 CYS B C 1
ATOM 1170 O O . CYS B 1 27 ? 9.258 -11.141 -4.203 1 93.25 27 CYS B O 1
ATOM 1172 N N . PHE B 1 28 ? 9.664 -13.117 -5.27 1 94.56 28 PHE B N 1
ATOM 1173 C CA . PHE B 1 28 ? 8.273 -13.539 -5.203 1 94.56 28 PHE B CA 1
ATOM 1174 C C . PHE B 1 28 ? 8.148 -14.891 -4.508 1 94.56 28 PHE B C 1
ATOM 1176 O O . PHE B 1 28 ? 9.047 -15.734 -4.617 1 94.56 28 PHE B O 1
ATOM 1183 N N . LYS B 1 29 ? 7.09 -15.07 -3.812 1 95.12 29 LYS B N 1
ATOM 1184 C CA . LYS B 1 29 ? 6.773 -16.359 -3.189 1 95.12 29 LYS B CA 1
ATOM 1185 C C . LYS B 1 29 ? 5.277 -16.641 -3.262 1 95.12 29 LYS B C 1
ATOM 1187 O O . LYS B 1 29 ? 4.453 -15.75 -3.064 1 95.12 29 LYS B O 1
ATOM 1192 N N . VAL B 1 30 ? 4.996 -17.891 -3.531 1 94.69 30 VAL B N 1
ATOM 1193 C CA . VAL B 1 30 ? 3.611 -18.344 -3.6 1 94.69 30 VAL B CA 1
ATOM 1194 C C . VAL B 1 30 ? 3.227 -19.031 -2.289 1 94.69 30 VAL B C 1
ATOM 1196 O O . VAL B 1 30 ? 3.965 -19.891 -1.787 1 94.69 30 VAL B O 1
ATOM 1199 N N . PHE B 1 31 ? 2.125 -18.578 -1.751 1 93.94 31 PHE B N 1
ATOM 1200 C CA . PHE B 1 31 ? 1.542 -19.219 -0.581 1 93.94 31 PHE B CA 1
ATOM 1201 C C . PHE B 1 31 ? 0.221 -19.891 -0.935 1 93.94 31 PHE B C 1
ATOM 1203 O O . PHE B 1 31 ? -0.637 -19.297 -1.58 1 93.94 31 PHE B O 1
ATOM 1210 N N . THR B 1 32 ? 0.051 -21.188 -0.5 1 90.38 32 THR B N 1
ATOM 1211 C CA . THR B 1 32 ? -1.059 -21.984 -1.008 1 90.38 32 THR B CA 1
ATOM 1212 C C . THR B 1 32 ? -2.104 -22.203 0.08 1 90.38 32 THR B C 1
ATOM 1214 O O . THR B 1 32 ? -2.971 -23.078 -0.057 1 90.38 32 THR B O 1
ATOM 1217 N N . ASN B 1 33 ? -2.08 -21.484 1.084 1 91 33 ASN B N 1
ATOM 1218 C CA . ASN B 1 33 ? -3.15 -21.531 2.074 1 91 33 ASN B CA 1
ATOM 1219 C C . ASN B 1 33 ? -4.285 -20.562 1.715 1 91 33 ASN B C 1
ATOM 1221 O O . ASN B 1 33 ? -4.066 -19.359 1.582 1 91 33 ASN B O 1
ATOM 1225 N N . PRO B 1 34 ? -5.438 -21.203 1.493 1 91.06 34 PRO B N 1
ATOM 1226 C CA . PRO B 1 34 ? -6.562 -20.344 1.133 1 91.06 34 PRO B CA 1
ATOM 1227 C C . PRO B 1 34 ? -6.879 -19.312 2.213 1 91.06 34 PRO B C 1
ATOM 1229 O O . PRO B 1 34 ? -7.031 -19.656 3.385 1 91.06 34 PRO B O 1
ATOM 1232 N N . LEU B 1 35 ? -6.902 -18.031 1.853 1 92.69 35 LEU B N 1
ATOM 1233 C CA . LEU B 1 35 ? -7.191 -16.922 2.746 1 92.69 35 LEU B CA 1
ATOM 1234 C C . LEU B 1 35 ? -8.008 -15.844 2.027 1 92.69 35 LEU B C 1
ATOM 1236 O O . LEU B 1 35 ? -8.078 -15.836 0.797 1 92.69 35 LEU B O 1
ATOM 1240 N N . SER B 1 36 ? -8.727 -15.078 2.83 1 91.75 36 SER B N 1
ATOM 1241 C CA . SER B 1 36 ? -9.273 -13.852 2.248 1 91.75 36 SER B CA 1
ATOM 1242 C C . SER B 1 36 ? -8.164 -12.914 1.783 1 91.75 36 SER B C 1
ATOM 1244 O O . SER B 1 36 ? -7 -13.102 2.139 1 91.75 36 SER B O 1
ATOM 1246 N N . TRP B 1 37 ? -8.445 -11.961 0.998 1 93.38 37 TRP B N 1
ATOM 1247 C CA . TRP B 1 37 ? -7.457 -11 0.523 1 93.38 37 TRP B CA 1
ATOM 1248 C C . TRP B 1 37 ? -6.742 -10.328 1.693 1 93.38 37 TRP B C 1
ATOM 1250 O O . TRP B 1 37 ? -5.512 -10.227 1.702 1 93.38 37 TRP B O 1
ATOM 1260 N N . GLY B 1 38 ? -7.605 -9.828 2.672 1 93.62 38 GLY B N 1
ATOM 1261 C CA . GLY B 1 38 ? -7.023 -9.164 3.83 1 93.62 38 GLY B CA 1
ATOM 1262 C C . GLY B 1 38 ? -6.062 -10.055 4.602 1 93.62 38 GLY B C 1
ATOM 1263 O O . GLY B 1 38 ? -4.961 -9.625 4.949 1 93.62 38 GLY B O 1
ATOM 1264 N N . ASP B 1 39 ? -6.461 -11.281 4.844 1 94 39 ASP B N 1
ATOM 1265 C CA . ASP B 1 39 ? -5.602 -12.211 5.57 1 94 39 ASP B CA 1
ATOM 1266 C C . ASP B 1 39 ? -4.363 -12.562 4.75 1 94 39 ASP B C 1
ATOM 1268 O O . ASP B 1 39 ? -3.287 -12.789 5.309 1 94 39 ASP B O 1
ATOM 1272 N N . ALA B 1 40 ? -4.535 -12.656 3.461 1 94.62 40 ALA B N 1
ATOM 1273 C CA . ALA B 1 40 ? -3.402 -12.906 2.574 1 94.62 40 ALA B CA 1
ATOM 1274 C C . ALA B 1 40 ? -2.385 -11.773 2.648 1 94.62 40 ALA B C 1
ATOM 1276 O O . ALA B 1 40 ? -1.18 -12.016 2.754 1 94.62 40 ALA B O 1
ATOM 1277 N N . GLU B 1 41 ? -2.869 -10.539 2.605 1 95.31 41 GLU B N 1
ATOM 1278 C CA . GLU B 1 41 ? -1.976 -9.391 2.719 1 95.31 41 GLU B CA 1
ATOM 1279 C C . GLU B 1 41 ? -1.234 -9.391 4.051 1 95.31 41 GLU B C 1
ATOM 1281 O O . GLU B 1 41 ? -0.033 -9.117 4.102 1 95.31 41 GLU B O 1
ATOM 1286 N N . VAL B 1 42 ? -1.935 -9.703 5.113 1 94 42 VAL B N 1
ATOM 1287 C CA . VAL B 1 42 ? -1.301 -9.773 6.426 1 94 42 VAL B CA 1
ATOM 1288 C C . VAL B 1 42 ? -0.197 -10.828 6.414 1 94 42 VAL B C 1
ATOM 1290 O O . VAL B 1 42 ? 0.896 -10.602 6.938 1 94 42 VAL B O 1
ATOM 1293 N N . THR B 1 43 ? -0.457 -11.969 5.832 1 93.12 43 THR B N 1
ATOM 1294 C CA . THR B 1 43 ? 0.534 -13.039 5.73 1 93.12 43 THR B CA 1
ATOM 1295 C C . THR B 1 43 ? 1.76 -12.562 4.957 1 93.12 43 THR B C 1
ATOM 1297 O O . THR B 1 43 ? 2.895 -12.828 5.359 1 93.12 43 THR B O 1
ATOM 1300 N N . CYS B 1 44 ? 1.521 -11.867 3.844 1 94.94 44 CYS B N 1
ATOM 1301 C CA . CYS B 1 44 ? 2.629 -11.367 3.039 1 94.94 44 CYS B CA 1
ATOM 1302 C C . CYS B 1 44 ? 3.451 -10.352 3.818 1 94.94 44 CYS B C 1
ATOM 1304 O O . CYS B 1 44 ? 4.684 -10.383 3.789 1 94.94 44 CYS B O 1
ATOM 1306 N N . LEU B 1 45 ? 2.795 -9.438 4.516 1 93.62 45 LEU B N 1
ATOM 1307 C CA . LEU B 1 45 ? 3.471 -8.438 5.332 1 93.62 45 LEU B CA 1
ATOM 1308 C C . LEU B 1 45 ? 4.34 -9.102 6.398 1 93.62 45 LEU B C 1
ATOM 1310 O O . LEU B 1 45 ? 5.488 -8.703 6.602 1 93.62 45 LEU B O 1
ATOM 1314 N N . ASN B 1 46 ? 3.797 -10.109 6.992 1 92.38 46 ASN B N 1
ATOM 1315 C CA . ASN B 1 46 ? 4.516 -10.82 8.039 1 92.38 46 ASN B CA 1
ATOM 1316 C C . ASN B 1 46 ? 5.75 -11.531 7.496 1 92.38 46 ASN B C 1
ATOM 1318 O O . ASN B 1 46 ? 6.664 -11.867 8.25 1 92.38 46 ASN B O 1
ATOM 1322 N N . ASN B 1 47 ? 5.738 -11.734 6.215 1 91.25 47 ASN B N 1
ATOM 1323 C CA . ASN B 1 47 ? 6.887 -12.375 5.578 1 91.25 47 ASN B CA 1
ATOM 1324 C C . ASN B 1 47 ? 7.781 -11.352 4.883 1 91.25 47 ASN B C 1
ATOM 1326 O O . ASN B 1 47 ? 8.633 -11.719 4.07 1 91.25 47 ASN B O 1
ATOM 1330 N N . GLY B 1 48 ? 7.551 -10.062 5.129 1 89.31 48 GLY B N 1
ATOM 1331 C CA . GLY B 1 48 ? 8.422 -9.008 4.645 1 89.31 48 GLY B CA 1
ATOM 1332 C C . GLY B 1 48 ? 8.055 -8.516 3.254 1 89.31 48 GLY B C 1
ATOM 1333 O O . GLY B 1 48 ? 8.844 -7.828 2.602 1 89.31 48 GLY B O 1
ATOM 1334 N N . GLY B 1 49 ? 6.891 -8.891 2.834 1 93.19 49 GLY B N 1
ATOM 1335 C CA . GLY B 1 49 ? 6.438 -8.484 1.515 1 93.19 49 GLY B CA 1
ATOM 1336 C C . GLY B 1 49 ? 5.004 -7.996 1.502 1 93.19 49 GLY B C 1
ATOM 1337 O O . GLY B 1 49 ? 4.488 -7.535 2.523 1 93.19 49 GLY B O 1
ATOM 1338 N N . ASN B 1 50 ? 4.453 -7.941 0.385 1 96.25 50 ASN B N 1
ATOM 1339 C CA . ASN B 1 50 ? 3.059 -7.625 0.088 1 96.25 50 ASN B CA 1
ATOM 1340 C C . ASN B 1 50 ? 2.48 -8.578 -0.955 1 96.25 50 ASN B C 1
ATOM 1342 O O . ASN B 1 50 ? 3.215 -9.352 -1.569 1 96.25 50 ASN B O 1
ATOM 1346 N N . LEU B 1 51 ? 1.14 -8.57 -0.977 1 95.88 51 LEU B N 1
ATOM 1347 C CA . LEU B 1 51 ? 0.59 -9.188 -2.184 1 95.88 51 LEU B CA 1
ATOM 1348 C C . LEU B 1 51 ? 1.189 -8.555 -3.434 1 95.88 51 LEU B C 1
ATOM 1350 O O . LEU B 1 51 ? 1.393 -7.336 -3.484 1 95.88 51 LEU B O 1
ATOM 1354 N N . ALA B 1 52 ? 1.414 -9.359 -4.414 1 94.81 52 ALA B N 1
ATOM 1355 C CA . ALA B 1 52 ? 2.221 -8.977 -5.566 1 94.81 52 ALA B CA 1
ATOM 1356 C C . ALA B 1 52 ? 1.515 -7.898 -6.391 1 94.81 52 ALA B C 1
ATOM 1358 O O . ALA B 1 52 ? 0.3 -7.965 -6.598 1 94.81 52 ALA B O 1
ATOM 1359 N N . SER B 1 53 ? 2.229 -6.902 -6.781 1 93.5 53 SER B N 1
ATOM 1360 C CA . SER B 1 53 ? 1.816 -5.957 -7.812 1 93.5 53 SER B CA 1
ATOM 1361 C C . SER B 1 53 ? 2.379 -6.348 -9.18 1 93.5 53 SER B C 1
ATOM 1363 O O . SER B 1 53 ? 3.309 -7.152 -9.266 1 93.5 53 SER B O 1
ATOM 1365 N N . VAL B 1 54 ? 1.758 -5.863 -10.227 1 90.81 54 VAL B N 1
ATOM 1366 C CA . VAL B 1 54 ? 2.17 -6.195 -11.586 1 90.81 54 VAL B CA 1
ATOM 1367 C C . VAL B 1 54 ? 2.367 -4.918 -12.398 1 90.81 54 VAL B C 1
ATOM 1369 O O . VAL B 1 54 ? 1.476 -4.066 -12.453 1 90.81 54 VAL B O 1
ATOM 1372 N N . HIS B 1 55 ? 3.549 -4.816 -13.062 1 90.75 55 HIS B N 1
ATOM 1373 C CA . HIS B 1 55 ? 3.867 -3.537 -13.688 1 90.75 55 HIS B CA 1
ATOM 1374 C C . HIS B 1 55 ? 4.227 -3.719 -15.156 1 90.75 55 HIS B C 1
ATOM 1376 O O . HIS B 1 55 ? 4.566 -2.75 -15.844 1 90.75 55 HIS B O 1
ATOM 1382 N N . SER B 1 56 ? 4.152 -4.949 -15.617 1 89.31 56 SER B N 1
ATOM 1383 C CA . SER B 1 56 ? 4.375 -5.227 -17.031 1 89.31 56 SER B CA 1
ATOM 1384 C C . SER B 1 56 ? 3.832 -6.594 -17.422 1 89.31 56 SER B C 1
ATOM 1386 O O . SER B 1 56 ? 3.545 -7.426 -16.562 1 89.31 56 SER B O 1
ATOM 1388 N N . LYS B 1 57 ? 3.676 -6.809 -18.766 1 88.5 57 LYS B N 1
ATOM 1389 C CA . LYS B 1 57 ? 3.268 -8.117 -19.266 1 88.5 57 LYS B CA 1
ATOM 1390 C C . LYS B 1 57 ? 4.297 -9.188 -18.906 1 88.5 57 LYS B C 1
ATOM 1392 O O . LYS B 1 57 ? 3.939 -10.328 -18.609 1 88.5 57 LYS B O 1
ATOM 1397 N N . GLN B 1 58 ? 5.566 -8.773 -18.969 1 91.75 58 GLN B N 1
ATOM 1398 C CA . GLN B 1 58 ? 6.637 -9.711 -18.656 1 91.75 58 GLN B CA 1
ATOM 1399 C C . GLN B 1 58 ? 6.562 -10.164 -17.203 1 91.75 58 GLN B C 1
ATOM 1401 O O . GLN B 1 58 ? 6.719 -11.344 -16.906 1 91.75 58 GLN B O 1
ATOM 1406 N N . GLN B 1 59 ? 6.348 -9.211 -16.344 1 90.56 59 GLN B N 1
ATOM 1407 C CA . GLN B 1 59 ? 6.191 -9.555 -14.938 1 90.56 59 GLN B CA 1
ATOM 1408 C C . GLN B 1 59 ? 4.969 -10.438 -14.719 1 90.56 59 GLN B C 1
ATOM 1410 O O . GLN B 1 59 ? 5.016 -11.398 -13.945 1 90.56 59 GLN B O 1
ATOM 1415 N N . TYR B 1 60 ? 3.893 -10.117 -15.406 1 89.56 60 TYR B N 1
ATOM 1416 C CA . TYR B 1 60 ? 2.674 -10.914 -15.312 1 89.56 60 TYR B CA 1
ATOM 1417 C C . TYR B 1 60 ? 2.93 -12.352 -15.742 1 89.56 60 TYR B C 1
ATOM 1419 O O . TYR B 1 60 ? 2.494 -13.297 -15.07 1 89.56 60 TYR B O 1
ATOM 1427 N N . ASP B 1 61 ? 3.609 -12.516 -16.844 1 89.75 61 ASP B N 1
ATOM 1428 C CA . ASP B 1 61 ? 3.92 -13.844 -17.344 1 89.75 61 ASP B CA 1
ATOM 1429 C C . ASP B 1 61 ? 4.805 -14.617 -16.375 1 89.75 61 ASP B C 1
ATOM 1431 O O . ASP B 1 61 ? 4.648 -15.828 -16.219 1 89.75 61 ASP B O 1
ATOM 1435 N N . PHE B 1 62 ? 5.711 -13.93 -15.812 1 92.69 62 PHE B N 1
ATOM 1436 C CA . PHE B 1 62 ? 6.555 -14.547 -14.797 1 92.69 62 PHE B CA 1
ATOM 1437 C C . PHE B 1 62 ? 5.715 -15.078 -13.641 1 92.69 62 PHE B C 1
ATOM 1439 O O . PHE B 1 62 ? 5.887 -16.219 -13.211 1 92.69 62 PHE B O 1
ATOM 1446 N N . LEU B 1 63 ? 4.777 -14.258 -13.141 1 92.31 63 LEU B N 1
ATOM 1447 C CA . LEU B 1 63 ? 3.908 -14.672 -12.047 1 92.31 63 LEU B CA 1
ATOM 1448 C C . LEU B 1 63 ? 3.074 -15.883 -12.445 1 92.31 63 LEU B C 1
ATOM 1450 O O . LEU B 1 63 ? 2.891 -16.812 -11.648 1 92.31 63 LEU B O 1
ATOM 1454 N N . LYS B 1 64 ? 2.57 -15.891 -13.617 1 89.75 64 LYS B N 1
ATOM 1455 C CA . LYS B 1 64 ? 1.785 -17.016 -14.117 1 89.75 64 LYS B CA 1
ATOM 1456 C C . LYS B 1 64 ? 2.594 -18.312 -14.078 1 89.75 64 LYS B C 1
ATOM 1458 O O . LYS B 1 64 ? 2.045 -19.391 -13.836 1 89.75 64 LYS B O 1
ATOM 1463 N N . SER B 1 65 ? 3.834 -18.156 -14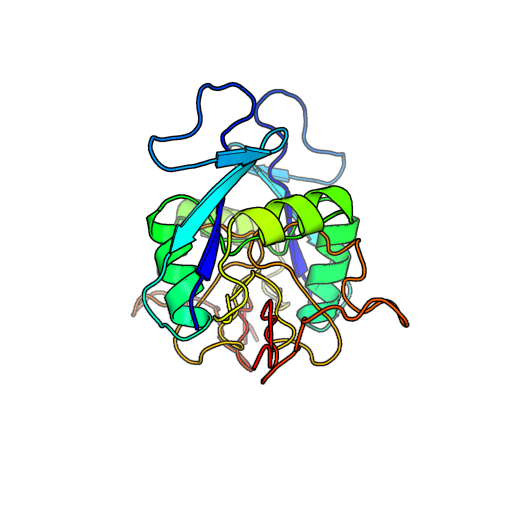.336 1 92.62 65 SER B N 1
ATOM 1464 C CA . SER B 1 65 ? 4.688 -19.328 -14.367 1 92.62 65 SER B CA 1
ATOM 1465 C C . SER B 1 65 ? 4.91 -19.891 -12.961 1 92.62 65 SER B C 1
ATOM 1467 O O . SER B 1 65 ? 5.312 -21.047 -12.805 1 92.62 65 SER B O 1
ATOM 1469 N N . LEU B 1 66 ? 4.734 -19.094 -11.93 1 92.56 66 LEU B N 1
ATOM 1470 C CA . LEU B 1 66 ? 4.969 -19.5 -10.547 1 92.56 66 LEU B CA 1
ATOM 1471 C C . LEU B 1 66 ? 3.746 -20.203 -9.977 1 92.56 66 LEU B C 1
ATOM 1473 O O . LEU B 1 66 ? 3.842 -20.891 -8.953 1 92.56 66 LEU B O 1
ATOM 1477 N N . ILE B 1 67 ? 2.58 -20.031 -10.633 1 90.25 67 ILE B N 1
ATOM 1478 C CA . ILE B 1 67 ? 1.363 -20.484 -9.961 1 90.25 67 ILE B CA 1
ATOM 1479 C C . ILE B 1 67 ? 0.687 -21.578 -10.789 1 90.25 67 ILE B C 1
ATOM 1481 O O . ILE B 1 67 ? 0.919 -21.672 -12 1 90.25 67 ILE B O 1
ATOM 1485 N N . SER B 1 68 ? -0.093 -22.359 -10.055 1 86.12 68 SER B N 1
ATOM 1486 C CA . SER B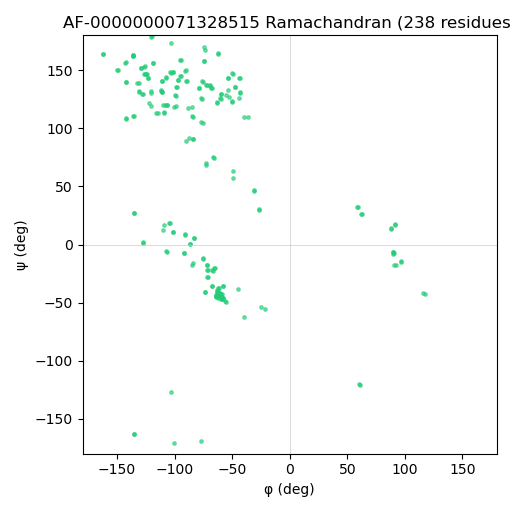 1 68 ? -0.877 -23.391 -10.734 1 86.12 68 SER B CA 1
ATOM 1487 C C . SER B 1 68 ? -2.086 -22.781 -11.445 1 86.12 68 SER B C 1
ATOM 1489 O O . SER B 1 68 ? -2.764 -21.922 -10.891 1 86.12 68 SER B O 1
ATOM 1491 N N . SER B 1 69 ? -2.377 -23.281 -12.609 1 82.5 69 SER B N 1
ATOM 1492 C CA . SER B 1 69 ? -3.496 -22.766 -13.398 1 82.5 69 SER B CA 1
ATOM 1493 C C . SER B 1 69 ? -4.828 -23.25 -12.836 1 82.5 69 SER B C 1
ATOM 1495 O O . SER B 1 69 ? -5.887 -22.734 -13.195 1 82.5 69 SER B O 1
ATOM 1497 N N . SER B 1 70 ? -4.781 -24.172 -11.977 1 83.44 70 SER B N 1
ATOM 1498 C CA . SER B 1 70 ? -6.004 -24.797 -11.477 1 83.44 70 SER B CA 1
ATOM 1499 C C . SER B 1 70 ? -6.516 -24.094 -10.227 1 83.44 70 SER B C 1
ATOM 1501 O O . SER B 1 70 ? -7.578 -24.422 -9.711 1 83.44 70 SER B O 1
ATOM 1503 N N . GLN B 1 71 ? -5.727 -23.188 -9.75 1 86.31 71 GLN B N 1
ATOM 1504 C CA . GLN B 1 71 ? -6.094 -22.469 -8.539 1 86.31 71 GLN B CA 1
ATOM 1505 C C . GLN B 1 71 ? -6.059 -20.953 -8.758 1 86.31 71 GLN B C 1
ATOM 1507 O O . GLN B 1 71 ? -5.391 -20.469 -9.672 1 86.31 71 GLN B O 1
ATOM 1512 N N . SER B 1 72 ? -6.832 -20.281 -7.992 1 88.25 72 SER B N 1
ATOM 1513 C CA . SER B 1 72 ? -6.812 -18.828 -8.031 1 88.25 72 SER B CA 1
ATOM 1514 C C . SER B 1 72 ? -5.895 -18.25 -6.957 1 88.25 72 SER B C 1
ATOM 1516 O O . SER B 1 72 ? -5.797 -18.812 -5.859 1 88.25 72 SER B O 1
ATOM 1518 N N . TYR B 1 73 ? -5.238 -17.141 -7.293 1 91.5 73 TYR B N 1
ATOM 1519 C CA . TYR B 1 73 ? -4.266 -16.516 -6.402 1 91.5 73 TYR B CA 1
ATOM 1520 C C . TYR B 1 73 ? -4.535 -15.031 -6.262 1 91.5 73 TYR B C 1
ATOM 1522 O O . TYR B 1 73 ? -4.699 -14.328 -7.258 1 91.5 73 TYR B O 1
ATOM 1530 N N . TRP B 1 74 ? -4.527 -14.617 -4.996 1 92.94 74 TRP B N 1
ATOM 1531 C CA . TRP B 1 74 ? -4.621 -13.188 -4.742 1 92.94 74 TRP B CA 1
ATOM 1532 C C . TRP B 1 74 ? -3.346 -12.469 -5.18 1 92.94 74 TRP B C 1
ATOM 1534 O O . TRP B 1 74 ? -2.238 -12.969 -4.953 1 92.94 74 TRP B O 1
ATOM 1544 N N . ILE B 1 75 ? -3.564 -11.367 -5.801 1 93.31 75 ILE B N 1
ATOM 1545 C CA . ILE B 1 75 ? -2.504 -10.375 -5.926 1 93.31 75 ILE B CA 1
ATOM 1546 C C . ILE B 1 75 ? -2.947 -9.062 -5.285 1 93.31 75 ILE B C 1
ATOM 1548 O O . ILE B 1 75 ? -4.078 -8.953 -4.805 1 93.31 75 ILE B O 1
ATOM 1552 N N . GLY B 1 76 ? -2.145 -8.078 -5.277 1 94.75 76 GLY B N 1
ATOM 1553 C CA . GLY B 1 76 ? -2.246 -6.961 -4.348 1 94.75 76 GLY B CA 1
ATOM 1554 C C . GLY B 1 76 ? -3.242 -5.906 -4.789 1 94.75 76 GLY B C 1
ATOM 1555 O O . GLY B 1 76 ? -3.373 -4.859 -4.148 1 94.75 76 GLY B O 1
ATOM 1556 N N . GLY B 1 77 ? -3.986 -6.082 -5.816 1 92.62 77 GLY B N 1
ATOM 1557 C CA . GLY B 1 77 ? -4.906 -5.074 -6.32 1 92.62 77 GLY B CA 1
ATOM 1558 C C . GLY B 1 77 ? -6.199 -4.996 -5.527 1 92.62 77 GLY B C 1
ATOM 1559 O O . GLY B 1 77 ? -6.77 -6.023 -5.156 1 92.62 77 GLY B O 1
ATOM 1560 N N . TYR B 1 78 ? -6.605 -3.697 -5.215 1 91.5 78 TYR B N 1
ATOM 1561 C CA . TYR B 1 78 ? -7.875 -3.482 -4.531 1 91.5 78 TYR B CA 1
ATOM 1562 C C . TYR B 1 78 ? -8.492 -2.146 -4.934 1 91.5 78 TYR B C 1
ATOM 1564 O O . TYR B 1 78 ? -7.777 -1.212 -5.301 1 91.5 78 TYR B O 1
ATOM 1572 N N . ASP B 1 79 ? -9.773 -2.043 -4.93 1 91.12 79 ASP B N 1
ATOM 1573 C CA . ASP B 1 79 ? -10.461 -0.781 -5.18 1 91.12 79 ASP B CA 1
ATOM 1574 C C . ASP B 1 79 ? -11.594 -0.566 -4.176 1 91.12 79 ASP B C 1
ATOM 1576 O O . ASP B 1 79 ? -12.57 0.13 -4.469 1 91.12 79 ASP B O 1
ATOM 1580 N N . ALA B 1 80 ? -11.406 -1.191 -2.98 1 85.81 80 ALA B N 1
ATOM 1581 C CA . ALA B 1 80 ? -12.469 -1.192 -1.972 1 85.81 80 ALA B CA 1
ATOM 1582 C C . ALA B 1 80 ? -12.633 0.191 -1.35 1 85.81 80 ALA B C 1
ATOM 1584 O O . ALA B 1 80 ? -13.703 0.521 -0.832 1 85.81 80 ALA B O 1
ATOM 1585 N N . VAL B 1 81 ? -11.57 1.029 -1.299 1 85.94 81 VAL B N 1
ATOM 1586 C CA . VAL B 1 81 ? -11.656 2.348 -0.68 1 85.94 81 VAL B CA 1
ATOM 1587 C C . VAL B 1 81 ? -12.453 3.291 -1.579 1 85.94 81 VAL B C 1
ATOM 1589 O O . VAL B 1 81 ? -13.242 4.102 -1.093 1 85.94 81 VAL B O 1
ATOM 1592 N N . SER B 1 82 ? -12.227 3.193 -2.789 1 83.88 82 SER B N 1
ATOM 1593 C CA . SER B 1 82 ? -12.922 3.959 -3.818 1 83.88 82 SER B CA 1
ATOM 1594 C C . SER B 1 82 ? -13.172 3.113 -5.062 1 83.88 82 SER B C 1
ATOM 1596 O O . SER B 1 82 ? -12.258 2.889 -5.859 1 83.88 82 SER B O 1
ATOM 1598 N N . GLU B 1 83 ? -14.5 2.793 -5.215 1 83.19 83 GLU B N 1
ATOM 1599 C CA . GLU B 1 83 ? -14.836 1.904 -6.32 1 83.19 83 GLU B CA 1
ATOM 1600 C C . GLU B 1 83 ? -14.422 2.508 -7.66 1 83.19 83 GLU B C 1
ATOM 1602 O O . GLU B 1 83 ? -14.742 3.66 -7.953 1 83.19 83 GLU B O 1
ATOM 1607 N N . GLY B 1 84 ? -13.688 1.707 -8.469 1 82.75 84 GLY B N 1
ATOM 1608 C CA . GLY B 1 84 ? -13.242 2.152 -9.781 1 82.75 84 GLY B CA 1
ATOM 1609 C C . GLY B 1 84 ? -11.82 2.686 -9.789 1 82.75 84 GLY B C 1
ATOM 1610 O O . GLY B 1 84 ? -11.219 2.85 -10.844 1 82.75 84 GLY B O 1
ATOM 1611 N N . LYS B 1 85 ? -11.336 2.941 -8.625 1 88.69 85 LYS B N 1
ATOM 1612 C CA . LYS B 1 85 ? -9.945 3.355 -8.492 1 88.69 85 LYS B CA 1
ATOM 1613 C C . LYS B 1 85 ? -9.102 2.258 -7.848 1 88.69 85 LYS B C 1
ATOM 1615 O O . LYS B 1 85 ? -9.273 1.956 -6.664 1 88.69 85 LYS B O 1
ATOM 1620 N N . TRP B 1 86 ? -8.195 1.733 -8.656 1 90.88 86 TRP B N 1
ATOM 1621 C CA . TRP B 1 86 ? -7.449 0.567 -8.195 1 90.88 86 TRP B CA 1
ATOM 1622 C C . TRP B 1 86 ? -6.102 0.979 -7.617 1 90.88 86 TRP B C 1
ATOM 1624 O O . TRP B 1 86 ? -5.438 1.873 -8.148 1 90.88 86 TRP B O 1
ATOM 1634 N N . PHE B 1 87 ? -5.703 0.301 -6.535 1 93.31 87 PHE B N 1
ATOM 1635 C CA . PHE B 1 87 ? -4.41 0.496 -5.895 1 93.31 87 PHE B CA 1
ATOM 1636 C C . PHE B 1 87 ? -3.693 -0.835 -5.703 1 93.31 87 PHE B C 1
ATOM 1638 O O . PHE B 1 87 ? -4.336 -1.883 -5.605 1 93.31 87 PHE B O 1
ATOM 1645 N N . TRP B 1 88 ? -2.363 -0.745 -5.699 1 94.44 88 TRP B N 1
ATOM 1646 C CA . TRP B 1 88 ? -1.553 -1.875 -5.258 1 94.44 88 TRP B CA 1
ATOM 1647 C C . TRP B 1 88 ? -1.296 -1.805 -3.754 1 94.44 88 TRP B C 1
ATOM 1649 O O . TRP B 1 88 ? -0.986 -0.737 -3.221 1 94.44 88 TRP B O 1
ATOM 1659 N N . SER B 1 89 ? -1.343 -2.938 -3.137 1 94.88 89 SER B N 1
ATOM 1660 C CA . SER B 1 89 ? -1.172 -2.965 -1.688 1 94.88 89 SER B CA 1
ATOM 1661 C C . SER B 1 89 ? 0.275 -2.686 -1.297 1 94.88 89 SER B C 1
ATOM 1663 O O . SER B 1 89 ? 0.56 -2.369 -0.14 1 94.88 89 SER B O 1
ATOM 1665 N N . ASP B 1 90 ? 1.206 -2.82 -2.248 1 93.62 90 ASP B N 1
ATOM 1666 C CA . ASP B 1 90 ? 2.609 -2.574 -1.934 1 93.62 90 ASP B CA 1
ATOM 1667 C C . ASP B 1 90 ? 2.957 -1.095 -2.094 1 93.62 90 ASP B C 1
ATOM 1669 O O . ASP B 1 90 ? 4.109 -0.699 -1.91 1 93.62 90 ASP B O 1
ATOM 1673 N N . GLY B 1 91 ? 1.953 -0.295 -2.467 1 94.38 91 GLY B N 1
ATOM 1674 C CA . GLY B 1 91 ? 2.143 1.146 -2.51 1 94.38 91 GLY B CA 1
ATOM 1675 C C . GLY B 1 91 ? 2.645 1.643 -3.852 1 94.38 91 GLY B C 1
ATOM 1676 O O . GLY B 1 91 ? 2.748 2.852 -4.074 1 94.38 91 GLY B O 1
ATOM 1677 N N . SER B 1 92 ? 2.961 0.742 -4.73 1 92.88 92 SER B N 1
ATOM 1678 C CA . SER B 1 92 ? 3.445 1.174 -6.039 1 92.88 92 SER B CA 1
ATOM 1679 C C . SER B 1 92 ? 2.305 1.701 -6.902 1 92.88 92 SER B C 1
ATOM 1681 O O . SER B 1 92 ? 1.133 1.432 -6.625 1 92.88 92 SER B O 1
ATOM 1683 N N . GLN B 1 93 ? 2.67 2.488 -7.852 1 89.81 93 GLN B N 1
ATOM 1684 C CA . GLN B 1 93 ? 1.682 3.064 -8.758 1 89.81 93 GLN B CA 1
ATOM 1685 C C . GLN B 1 93 ? 1.144 2.012 -9.727 1 89.81 93 GLN B C 1
ATOM 1687 O O . GLN B 1 93 ? 1.902 1.19 -10.242 1 89.81 93 GLN B O 1
ATOM 1692 N N . MET B 1 94 ? -0.189 2.096 -9.891 1 87.56 94 MET B N 1
ATOM 1693 C CA . MET B 1 94 ? -0.782 1.206 -10.891 1 87.56 94 MET B CA 1
ATOM 1694 C C . MET B 1 94 ? -0.677 1.806 -12.289 1 87.56 94 MET B C 1
ATOM 1696 O O . MET B 1 94 ? -1.485 2.654 -12.664 1 87.56 94 MET B O 1
ATOM 1700 N N . ASN B 1 95 ? 0.351 1.487 -12.898 1 79.5 95 ASN B N 1
ATOM 1701 C CA . ASN B 1 95 ? 0.622 2.027 -14.227 1 79.5 95 ASN B CA 1
ATOM 1702 C C . ASN B 1 95 ? 0.417 0.974 -15.312 1 79.5 95 ASN B C 1
ATOM 1704 O O . ASN B 1 95 ? 0.779 1.191 -16.469 1 79.5 95 ASN B O 1
ATOM 1708 N N . TYR B 1 96 ? 0.175 -0.19 -15 1 73.75 96 TYR B N 1
ATOM 1709 C CA . TYR B 1 96 ? -0.079 -1.283 -15.93 1 73.75 96 TYR B CA 1
ATOM 1710 C C . TYR B 1 96 ? -1.509 -1.794 -15.797 1 73.75 96 TYR B C 1
ATOM 1712 O O . TYR B 1 96 ? -1.965 -2.096 -14.688 1 73.75 96 TYR B O 1
ATOM 1720 N N . ARG B 1 97 ? -2.32 -1.55 -16.922 1 66.88 97 ARG B N 1
ATOM 1721 C CA . ARG B 1 97 ? -3.713 -1.986 -16.906 1 66.88 97 ARG B CA 1
ATOM 1722 C C . ARG B 1 97 ? -3.816 -3.494 -17.109 1 66.88 97 ARG B C 1
ATOM 1724 O O . ARG B 1 97 ? -3.426 -4.008 -18.156 1 66.88 97 ARG B O 1
ATOM 1731 N N . LEU B 1 98 ? -4.078 -4.121 -16.016 1 66.44 98 LEU B N 1
ATOM 1732 C CA . LEU B 1 98 ? -4.219 -5.574 -16.047 1 66.44 98 LEU B CA 1
ATOM 1733 C C . LEU B 1 98 ? -5.453 -5.988 -16.844 1 66.44 98 LEU B C 1
ATOM 1735 O O . LEU B 1 98 ? -5.535 -7.117 -17.312 1 66.44 98 LEU B O 1
ATOM 1739 N N . TRP B 1 99 ? -6.488 -5.039 -16.984 1 62.25 99 TRP B N 1
ATOM 1740 C CA . TRP B 1 99 ? -7.762 -5.395 -17.594 1 62.25 99 TRP B CA 1
ATOM 1741 C C . TRP B 1 99 ? -7.727 -5.141 -19.094 1 62.25 99 TRP B C 1
ATOM 1743 O O . TRP B 1 99 ? -8.773 -5.098 -19.75 1 62.25 99 TRP B O 1
ATOM 1753 N N . ASN B 1 100 ? -6.68 -4.859 -19.672 1 53.66 100 ASN B N 1
ATOM 1754 C CA . ASN B 1 100 ? -6.809 -4.547 -21.094 1 53.66 100 ASN B CA 1
ATOM 1755 C C . ASN B 1 100 ? -7.738 -5.527 -21.797 1 53.66 100 ASN B C 1
ATOM 1757 O O . ASN B 1 100 ? -7.645 -6.738 -21.594 1 53.66 100 ASN B O 1
ATOM 1761 N N . PRO B 1 101 ? -8.711 -4.891 -22.578 1 44.97 101 PRO B N 1
ATOM 1762 C CA . PRO B 1 101 ? -9.539 -5.637 -23.516 1 44.97 101 PRO B CA 1
ATOM 1763 C C . PRO B 1 101 ? -8.719 -6.543 -24.438 1 44.97 101 PRO B C 1
ATOM 1765 O O . PRO B 1 101 ? -7.629 -6.16 -24.875 1 44.97 101 PRO B O 1
ATOM 1768 N N . GLY B 1 102 ? -9.109 -7.918 -24.391 1 45.59 102 GLY B N 1
ATOM 1769 C CA . GLY B 1 102 ? -8.547 -8.883 -25.328 1 45.59 102 GLY B CA 1
ATOM 1770 C C . GLY B 1 102 ? -7.711 -9.953 -24.641 1 45.59 102 GLY B C 1
ATOM 1771 O O . GLY B 1 102 ? -7.285 -10.922 -25.281 1 45.59 102 GLY B O 1
ATOM 1772 N N . GLU B 1 103 ? -6.945 -9.539 -23.703 1 48.66 103 GLU B N 1
ATOM 1773 C CA . GLU B 1 103 ? -6.176 -10.648 -23.156 1 48.66 103 GLU B CA 1
ATOM 1774 C C . GLU B 1 103 ? -6.969 -11.391 -22.094 1 48.66 103 GLU B C 1
ATOM 1776 O O . GLU B 1 103 ? -7.684 -10.766 -21.297 1 48.66 103 GLU B O 1
ATOM 1781 N N . PRO B 1 104 ? -7.418 -12.664 -22.375 1 47.16 104 PRO B N 1
ATOM 1782 C CA . PRO B 1 104 ? -8 -13.523 -21.344 1 47.16 104 PRO B CA 1
ATOM 1783 C C . PRO B 1 104 ? -7.414 -13.266 -19.953 1 47.16 104 PRO B C 1
ATOM 1785 O O . PRO B 1 104 ? -6.234 -13.539 -19.719 1 47.16 104 PRO B O 1
ATOM 1788 N N . ASN B 1 105 ? -7.305 -12.008 -19.547 1 53.66 105 ASN B N 1
ATOM 1789 C CA . ASN B 1 105 ? -6.535 -11.875 -18.312 1 53.66 105 ASN B CA 1
ATOM 1790 C C . ASN B 1 105 ? -7.266 -12.508 -17.125 1 53.66 105 ASN B C 1
ATOM 1792 O O . ASN B 1 105 ? -8.461 -12.289 -16.938 1 53.66 105 ASN B O 1
ATOM 1796 N N . ASN B 1 106 ? -7.211 -13.875 -17.141 1 62.78 106 ASN B N 1
ATOM 1797 C CA . ASN B 1 106 ? -7.684 -14.664 -16.016 1 62.78 106 ASN B CA 1
ATOM 1798 C C . ASN B 1 106 ? -7.598 -13.883 -14.703 1 62.78 106 ASN B C 1
ATOM 1800 O O . ASN B 1 106 ? -7.113 -14.398 -13.695 1 62.78 106 ASN B O 1
ATOM 1804 N N . LEU B 1 107 ? -7.754 -12.562 -14.992 1 67.56 107 LEU B N 1
ATOM 1805 C CA . LEU B 1 107 ? -7.848 -11.711 -13.805 1 67.56 107 LEU B CA 1
ATOM 1806 C C . LEU B 1 107 ? -9.297 -11.359 -13.508 1 67.56 107 LEU B C 1
ATOM 1808 O O . LEU B 1 107 ? -10.102 -11.164 -14.422 1 67.56 107 LEU B O 1
ATOM 1812 N N . GLU B 1 108 ? -9.828 -11.719 -12.414 1 64.81 108 GLU B N 1
ATOM 1813 C CA . GLU B 1 108 ? -11.156 -11.297 -11.984 1 64.81 108 GLU B CA 1
ATOM 1814 C C . GLU B 1 108 ? -11.078 -10.312 -10.828 1 64.81 108 GLU B C 1
ATOM 1816 O O . GLU B 1 108 ? -10.227 -10.445 -9.945 1 64.81 108 GLU B O 1
ATOM 1821 N N . SER B 1 109 ? -11.625 -9.07 -11.039 1 61.16 109 SER B N 1
ATOM 1822 C CA . SER B 1 109 ? -11.867 -8.195 -9.898 1 61.16 109 SER B CA 1
ATOM 1823 C C . SER B 1 109 ? -13.055 -8.688 -9.078 1 61.16 109 SER B C 1
ATOM 1825 O O . SER B 1 109 ? -14.188 -8.711 -9.562 1 61.16 109 SER B O 1
ATOM 1827 N N . SER B 1 110 ? -12.945 -9.75 -8.398 1 61.5 110 SER B N 1
ATOM 1828 C CA . SER B 1 110 ? -14.047 -10.141 -7.523 1 61.5 110 SER B CA 1
ATOM 1829 C C . SER B 1 110 ? -14.055 -9.305 -6.246 1 61.5 110 SER B C 1
ATOM 1831 O O . SER B 1 110 ? -13.039 -9.203 -5.559 1 61.5 110 SER B O 1
ATOM 1833 N N . GLU B 1 111 ? -15.188 -8.586 -5.812 1 68.81 111 GLU B N 1
ATOM 1834 C CA . GLU B 1 111 ? -15.453 -7.98 -4.508 1 68.81 111 GLU B CA 1
ATOM 1835 C C . GLU B 1 111 ? -14.43 -6.898 -4.184 1 68.81 111 GLU B C 1
ATOM 1837 O O . GLU B 1 111 ? -14.008 -6.762 -3.031 1 68.81 111 GLU B O 1
ATOM 1842 N N . HIS B 1 112 ? -13.797 -6.23 -5.211 1 85.25 112 HIS B N 1
ATOM 1843 C CA . HIS B 1 112 ? -12.953 -5.07 -4.965 1 85.25 112 HIS B CA 1
ATOM 1844 C C . HIS B 1 112 ? -11.492 -5.484 -4.773 1 85.25 112 HIS B C 1
ATOM 1846 O O . HIS B 1 112 ? -10.727 -4.785 -4.109 1 85.25 112 HIS B O 1
ATOM 1852 N N . CYS B 1 113 ? -11.203 -6.785 -5.23 1 90.56 113 CYS B N 1
ATOM 1853 C CA . CYS B 1 113 ? -9.852 -7.32 -5.176 1 90.56 113 CYS B CA 1
ATOM 1854 C C . CYS B 1 113 ? -9.492 -8.039 -6.477 1 90.56 113 CYS B C 1
ATOM 1856 O O . CYS B 1 113 ? -10.375 -8.352 -7.277 1 90.56 113 CYS B O 1
ATOM 1858 N N . ILE B 1 114 ? -8.156 -8.258 -6.66 1 88 114 ILE B N 1
ATOM 1859 C CA . ILE B 1 114 ? -7.723 -8.883 -7.906 1 88 114 ILE B CA 1
ATOM 1860 C C . ILE B 1 114 ? -7.191 -10.289 -7.625 1 88 114 ILE B C 1
ATOM 1862 O O . ILE B 1 114 ? -6.457 -10.492 -6.656 1 88 114 ILE B O 1
ATOM 1866 N N . GLN B 1 115 ? -7.723 -11.203 -8.469 1 89.44 115 GLN B N 1
ATOM 1867 C CA . GLN B 1 115 ? -7.234 -12.578 -8.438 1 89.44 115 GLN B CA 1
ATOM 1868 C C . GLN B 1 115 ? -6.723 -13.016 -9.805 1 89.44 115 GLN B C 1
ATOM 1870 O O . GLN B 1 115 ? -7.277 -12.625 -10.836 1 89.44 115 GLN B O 1
ATOM 1875 N N . MET B 1 116 ? -5.668 -13.789 -9.766 1 87 116 MET B N 1
ATOM 1876 C CA . MET B 1 116 ? -5.203 -14.445 -10.984 1 87 116 MET B CA 1
ATOM 1877 C C . MET B 1 116 ? -5.852 -15.812 -11.148 1 87 116 MET B C 1
ATOM 1879 O O . MET B 1 116 ? -6.148 -16.484 -10.164 1 87 116 MET B O 1
ATOM 1883 N N . ASN B 1 117 ? -6.031 -16.234 -12.43 1 79.31 117 ASN B N 1
ATOM 1884 C CA . ASN B 1 117 ? -6.652 -17.484 -12.812 1 79.31 117 ASN B CA 1
ATOM 1885 C C . ASN B 1 117 ? -8.078 -17.594 -12.273 1 79.31 117 ASN B C 1
ATOM 1887 O O . ASN B 1 117 ? -8.5 -18.672 -11.852 1 79.31 117 ASN B O 1
ATOM 1891 N N . PHE B 1 118 ? -8.633 -16.328 -12.234 1 63.5 118 PHE B N 1
ATOM 1892 C CA . PHE B 1 118 ? -10.023 -16.391 -11.781 1 63.5 118 PHE B CA 1
ATOM 1893 C C . PHE B 1 118 ? -10.875 -17.188 -12.75 1 63.5 118 PHE B C 1
ATOM 1895 O O . PHE B 1 118 ? -10.852 -16.938 -13.961 1 63.5 118 PHE B O 1
ATOM 1902 N N . GLY B 1 119 ? -11.492 -18.203 -12.281 1 58.16 119 GLY B N 1
ATOM 1903 C CA . GLY B 1 119 ? -12.359 -19 -13.125 1 58.16 119 G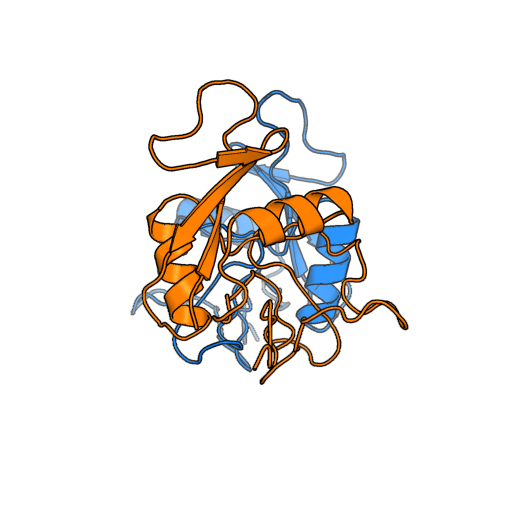LY B CA 1
ATOM 1904 C C . GLY B 1 119 ? -11.641 -20.156 -13.797 1 58.16 119 GLY B C 1
ATOM 1905 O O . GLY B 1 119 ? -12.211 -20.844 -14.648 1 58.16 119 GLY B O 1
ATOM 1906 N N . GLY B 1 120 ? -10.336 -20.188 -13.891 1 46.75 120 GLY B N 1
ATOM 1907 C CA . GLY B 1 120 ? -9.734 -21.297 -14.602 1 46.75 120 GLY B CA 1
ATOM 1908 C C . GLY B 1 120 ? -10.266 -22.641 -14.164 1 46.75 120 GLY B C 1
ATOM 1909 O O . GLY B 1 120 ? -9.828 -23.688 -14.656 1 46.75 120 GLY B O 1
ATOM 1910 N N . LYS B 1 121 ? -11.57 -22.844 -14.258 1 41.28 121 LYS B N 1
ATOM 1911 C CA . LYS B 1 121 ? -11.961 -24.219 -14.508 1 41.28 121 LYS B CA 1
ATOM 1912 C C . LYS B 1 121 ? -11.734 -24.609 -15.969 1 41.28 121 LYS B C 1
ATOM 1914 O O . LYS B 1 121 ? -11.797 -23.75 -16.859 1 41.28 121 LYS B O 1
#